Protein AF-A0A6A7BQ85-F1 (afdb_monomer)

Radius of gyration: 18.3 Å; Cα contacts (8 Å, |Δi|>4): 168; chains: 1; bounding box: 57×36×43 Å

Sequence (196 aa):
MLDIWERFRMILNQMRENGYFSFRYDAASTARSILFHIDLEPRNIMVAKVIDDVGYKIDKVIDWDRVQAVPAMMTRRPPIWLWDYTNEMWAHQTGVAIQSVRSDFDDDAGHLDPTRYDAGNGRLSPDDQQIRDHFENQLVQGLGKIYQGYDRSDYFEEAYGKGRWIHRIARFAFEGIPCNGAFTSLSTLTRNGLHL

Secondary structure (DSSP, 8-state):
-HHHHHHHHHHHHHHHHTTTT--TTTTT-SSSSEEE-TT--GGGEEEEE-TTSS-EEEEEE--GGG-EEE-GGGG----GGGT----TTTHHHH----S-TTTS-TT-TTTS-GGGGSTT---S-HHHHHHHHHHHHHHHHHHHHHSTT--HHHHHHHHTSSHHHHHHHHHHHHH---TTHHHHHHHHHHHT----

Mean predicted aligned error: 10.36 Å

Solvent-accessible surface area (backbone atoms only — not comparable to full-atom values): 11970 Å² total; per-residue (Å²): 119,70,65,61,58,52,51,51,52,49,51,54,50,52,38,52,76,72,45,60,82,65,61,95,55,80,80,59,52,95,54,86,47,38,84,35,67,77,75,78,44,74,94,29,52,41,70,38,74,41,93,90,52,102,48,72,41,83,69,47,77,56,84,68,89,70,52,42,78,35,49,66,58,71,65,39,61,73,68,47,75,78,41,66,63,79,51,82,73,50,42,78,73,71,73,53,73,76,90,36,80,78,58,66,47,87,92,35,78,54,67,38,60,75,67,73,73,44,91,84,67,73,74,58,50,78,64,30,48,52,50,46,52,52,53,50,51,54,49,36,56,57,42,33,75,71,34,86,85,46,43,66,68,57,49,42,35,28,38,68,46,54,30,29,59,49,51,50,55,49,44,46,73,75,69,45,72,51,92,64,65,40,54,51,53,50,48,47,54,62,71,66,40,88,81,119

Organism: NCBI:txid1314780

Nearest PDB structures (foldseek):
  5eqe-assembly1_B  TM=3.732E-01  e=2.507E+00  Homo sapiens
  4cg8-assembly1_A  TM=3.153E-01  e=1.995E+00  Homo sapiens
  5eqe-assembly1_A  TM=3.061E-01  e=2.976E+00  Homo sapiens
  2cko-assembly1_A  TM=3.453E-01  e=4.699E+00  Homo sapiens
  7nb2-assembly1_AAA  TM=3.553E-01  e=5.905E+00  Homo sapiens

Foldseek 3Di:
DVVLVVLLVVLVVVCVVVCLVPAPCCPQFPDNWDWADLPQDPVQWDWDDDPPDPDIDGDGGDDCPLIDTHGPLLNLADQCCQWQDDDVVVCVVPVVDPPDCQQHVNSPPLSHDLCCPPPPPPRTDPVSVVRRVVVLVVVQVVVCVRGPPRHSVSSCCSHRNSVSVVNLSVCCVSVNQDDPVNVVSSVCCSVVDPPD

Structure (mmCIF, N/CA/C/O backbone):
data_AF-A0A6A7BQ85-F1
#
_entry.id   AF-A0A6A7BQ85-F1
#
loop_
_atom_site.group_PDB
_atom_site.id
_atom_site.type_symbol
_atom_site.label_atom_id
_atom_site.label_alt_id
_atom_site.label_comp_id
_atom_site.label_asym_id
_atom_site.label_entity_id
_atom_site.label_seq_id
_atom_site.pdbx_PDB_ins_code
_atom_site.Cartn_x
_atom_site.Cartn_y
_atom_site.Cartn_z
_atom_site.occupancy
_atom_site.B_iso_or_equiv
_atom_site.auth_seq_id
_atom_site.auth_comp_id
_atom_site.auth_asym_id
_atom_site.auth_atom_id
_atom_site.pdbx_PDB_model_num
ATOM 1 N N . MET A 1 1 ? 25.277 -15.005 -16.589 1.00 50.41 1 MET A N 1
ATOM 2 C CA . MET A 1 1 ? 24.180 -15.589 -15.781 1.00 50.41 1 MET A CA 1
ATOM 3 C C . MET A 1 1 ? 24.586 -15.838 -14.325 1.00 50.41 1 MET A C 1
ATOM 5 O O . MET A 1 1 ? 23.771 -15.559 -13.464 1.00 50.41 1 MET A O 1
ATOM 9 N N . LEU A 1 2 ? 25.817 -16.289 -14.025 1.00 55.06 2 LEU A N 1
ATOM 10 C CA . LEU A 1 2 ? 26.324 -16.417 -12.640 1.00 55.06 2 LEU A CA 1
ATOM 11 C C . LEU A 1 2 ? 26.382 -15.071 -11.873 1.00 55.06 2 LEU A C 1
ATOM 13 O O . LEU A 1 2 ? 25.963 -15.013 -10.724 1.00 55.06 2 LEU A O 1
ATOM 17 N N . ASP A 1 3 ? 26.755 -13.980 -12.553 1.00 76.88 3 ASP A N 1
ATOM 18 C CA . ASP A 1 3 ? 26.887 -12.621 -11.981 1.00 76.88 3 ASP A CA 1
ATOM 19 C C . ASP A 1 3 ? 25.592 -12.070 -11.339 1.00 76.88 3 ASP A C 1
ATOM 21 O O . ASP A 1 3 ? 25.617 -11.440 -10.286 1.00 76.88 3 ASP A O 1
ATOM 25 N N . ILE A 1 4 ? 24.414 -12.347 -11.914 1.00 69.75 4 ILE A N 1
ATOM 26 C CA . ILE A 1 4 ? 23.160 -11.756 -11.412 1.00 69.75 4 ILE A CA 1
ATOM 27 C C . ILE A 1 4 ? 22.711 -12.374 -10.080 1.00 69.75 4 ILE A C 1
ATOM 29 O O . ILE A 1 4 ? 22.181 -11.680 -9.214 1.00 69.75 4 ILE A O 1
ATOM 33 N N . TRP A 1 5 ? 22.967 -13.670 -9.892 1.00 74.06 5 TRP A N 1
ATOM 34 C CA . TRP A 1 5 ? 22.649 -14.384 -8.658 1.00 74.06 5 TRP A CA 1
ATOM 35 C C . TRP A 1 5 ? 23.612 -14.023 -7.531 1.00 74.06 5 TRP A C 1
ATOM 37 O O . TRP A 1 5 ? 23.199 -13.933 -6.377 1.00 74.06 5 TRP A O 1
ATOM 47 N N . GLU A 1 6 ? 24.882 -13.787 -7.855 1.00 81.94 6 GLU A N 1
ATOM 48 C CA . GLU A 1 6 ? 25.867 -13.273 -6.902 1.00 81.94 6 GLU A CA 1
ATOM 49 C C . GLU A 1 6 ? 25.496 -11.865 -6.437 1.00 81.94 6 GLU A C 1
ATOM 51 O O . GLU A 1 6 ? 25.417 -11.632 -5.231 1.00 81.94 6 GLU A O 1
ATOM 56 N N . ARG A 1 7 ? 25.134 -10.967 -7.362 1.00 76.44 7 ARG A N 1
ATOM 57 C CA . ARG A 1 7 ? 24.627 -9.626 -7.024 1.00 76.44 7 ARG A CA 1
ATOM 58 C C . ARG A 1 7 ? 23.361 -9.675 -6.177 1.00 76.44 7 ARG A C 1
ATOM 60 O O . ARG A 1 7 ? 23.261 -8.948 -5.195 1.00 76.44 7 ARG A O 1
ATOM 67 N N . PHE A 1 8 ? 22.410 -10.547 -6.508 1.00 77.50 8 PHE A N 1
ATOM 68 C CA . PHE A 1 8 ? 21.195 -10.705 -5.709 1.00 77.50 8 PHE A CA 1
ATOM 69 C C . PHE A 1 8 ? 21.508 -11.175 -4.281 1.00 77.50 8 PHE A C 1
ATOM 71 O O . PHE A 1 8 ? 21.006 -10.599 -3.318 1.00 77.50 8 PHE A O 1
ATOM 78 N N . ARG A 1 9 ? 22.401 -12.163 -4.121 1.00 82.56 9 ARG A N 1
ATOM 79 C CA . ARG A 1 9 ? 22.870 -12.591 -2.792 1.00 82.56 9 ARG A CA 1
ATOM 80 C C . ARG A 1 9 ? 23.590 -11.471 -2.043 1.00 82.56 9 ARG A C 1
ATOM 82 O O . ARG A 1 9 ? 23.380 -11.339 -0.841 1.00 82.56 9 ARG A O 1
ATOM 89 N N . MET A 1 10 ? 24.409 -10.668 -2.724 1.00 83.69 10 MET A N 1
ATOM 90 C CA . MET A 1 10 ? 25.052 -9.499 -2.115 1.00 83.69 10 MET A CA 1
ATOM 91 C C . MET A 1 10 ? 24.016 -8.509 -1.582 1.00 83.69 10 MET A C 1
ATOM 93 O O . MET A 1 10 ? 24.129 -8.101 -0.431 1.00 83.69 10 MET A O 1
ATOM 97 N N . ILE A 1 11 ? 22.980 -8.189 -2.361 1.00 81.75 11 ILE A N 1
ATOM 98 C CA . ILE A 1 11 ? 21.907 -7.278 -1.936 1.00 81.75 11 ILE A CA 1
ATOM 99 C C . ILE A 1 11 ? 21.163 -7.838 -0.719 1.00 81.75 11 ILE A C 1
ATOM 101 O O . ILE A 1 11 ? 20.951 -7.117 0.252 1.00 81.75 11 ILE A O 1
ATOM 105 N N . LEU A 1 12 ? 20.822 -9.132 -0.722 1.00 83.75 12 LEU A N 1
ATOM 106 C CA . LEU A 1 12 ? 20.188 -9.780 0.433 1.00 83.75 12 LEU A CA 1
ATOM 107 C C . LEU A 1 12 ? 21.062 -9.704 1.693 1.00 83.75 12 LEU A C 1
ATOM 109 O O . LEU A 1 12 ? 20.555 -9.419 2.779 1.00 83.75 12 LEU A O 1
ATOM 113 N N . ASN A 1 13 ? 22.369 -9.941 1.555 1.00 86.44 13 ASN A N 1
ATOM 114 C CA . ASN A 1 13 ? 23.310 -9.840 2.669 1.00 86.44 13 ASN A CA 1
ATOM 115 C C . ASN A 1 13 ? 23.417 -8.399 3.182 1.00 86.44 13 ASN A C 1
ATOM 117 O O . ASN A 1 13 ? 23.299 -8.194 4.386 1.00 86.44 13 ASN A O 1
ATOM 121 N N . GLN A 1 14 ? 23.541 -7.412 2.289 1.00 85.25 14 GLN A N 1
ATOM 122 C CA . GLN A 1 14 ? 23.569 -5.992 2.649 1.00 85.25 14 GLN A CA 1
ATOM 123 C C . GLN A 1 14 ? 22.289 -5.572 3.373 1.00 85.25 14 GLN A C 1
ATOM 125 O O . GLN A 1 14 ? 22.354 -4.943 4.424 1.00 85.25 14 GLN A O 1
ATOM 130 N N . MET A 1 15 ? 21.118 -5.956 2.865 1.00 85.44 15 MET A N 1
ATOM 131 C CA . MET A 1 15 ? 19.842 -5.671 3.523 1.00 85.44 15 MET A CA 1
ATOM 132 C C . MET A 1 15 ? 19.780 -6.275 4.924 1.00 85.44 15 MET A C 1
ATOM 134 O O . MET A 1 15 ? 19.374 -5.601 5.870 1.00 85.44 15 MET A O 1
ATOM 138 N N . ARG A 1 16 ? 20.238 -7.519 5.085 1.00 86.25 16 ARG A N 1
ATOM 139 C CA . ARG A 1 16 ? 20.312 -8.164 6.398 1.00 86.25 16 ARG A CA 1
ATOM 140 C C . ARG A 1 16 ? 21.259 -7.431 7.347 1.00 86.25 16 ARG A C 1
ATOM 142 O O . ARG A 1 16 ? 20.874 -7.171 8.481 1.00 86.25 16 ARG A O 1
ATOM 149 N N . GLU A 1 17 ? 22.460 -7.086 6.895 1.00 87.94 17 GLU A N 1
ATOM 150 C CA . GLU A 1 17 ? 23.469 -6.373 7.696 1.00 87.94 17 GLU A CA 1
ATOM 151 C C . GLU A 1 17 ? 23.001 -4.974 8.115 1.00 87.94 17 GLU A C 1
ATOM 153 O O . GLU A 1 17 ? 23.301 -4.532 9.220 1.00 87.94 17 GLU A O 1
ATOM 158 N N . ASN A 1 18 ? 22.192 -4.314 7.284 1.00 84.81 18 ASN A N 1
ATOM 159 C CA . ASN A 1 18 ? 21.598 -3.007 7.576 1.00 84.81 18 ASN A CA 1
ATOM 160 C C . ASN A 1 18 ? 20.243 -3.099 8.311 1.00 84.81 18 ASN A C 1
ATOM 162 O O . ASN A 1 18 ? 19.536 -2.098 8.451 1.00 84.81 18 ASN A O 1
ATOM 166 N N . GLY A 1 19 ? 19.848 -4.293 8.766 1.00 84.81 19 GLY A N 1
ATOM 167 C CA . GLY A 1 19 ? 18.639 -4.492 9.566 1.00 84.81 19 GLY A CA 1
ATOM 168 C C . GLY A 1 19 ? 17.327 -4.276 8.809 1.00 84.81 19 GLY A C 1
ATOM 169 O O . GLY A 1 19 ? 16.319 -3.955 9.430 1.00 84.81 19 GLY A O 1
ATOM 170 N N . TYR A 1 20 ? 17.303 -4.446 7.483 1.00 82.38 20 TYR A N 1
ATOM 171 C CA . TYR A 1 20 ? 16.072 -4.319 6.687 1.00 82.38 20 TYR A CA 1
ATOM 172 C C . TYR A 1 20 ? 15.036 -5.390 7.022 1.00 82.38 20 TYR A C 1
ATOM 174 O O . TYR A 1 20 ? 13.863 -5.173 6.778 1.00 82.38 20 TYR A O 1
ATOM 182 N N . PHE A 1 21 ? 15.443 -6.531 7.580 1.00 81.06 21 PHE A N 1
ATOM 183 C CA . PHE A 1 21 ? 14.530 -7.604 7.988 1.00 81.06 21 PHE A CA 1
ATOM 184 C C . PHE A 1 21 ? 14.181 -7.562 9.483 1.00 81.06 21 PHE A C 1
ATOM 186 O O . PHE A 1 21 ? 13.711 -8.560 10.017 1.00 81.06 21 PHE A O 1
ATOM 193 N N . SER A 1 22 ? 14.461 -6.446 10.163 1.00 78.88 22 SER A N 1
ATOM 194 C CA . SER A 1 22 ? 14.253 -6.293 11.604 1.00 78.88 22 SER A CA 1
ATOM 195 C C . SER A 1 22 ? 13.163 -5.255 11.872 1.00 78.88 22 SER A C 1
ATOM 197 O O . SER A 1 22 ? 13.482 -4.097 12.154 1.00 78.88 22 SER A O 1
ATOM 199 N N . PHE A 1 23 ? 11.885 -5.644 11.800 1.00 72.38 23 PHE A N 1
ATOM 200 C CA . PHE A 1 23 ? 10.786 -4.751 12.187 1.00 72.38 23 PHE A CA 1
ATOM 201 C C . PHE A 1 23 ? 10.392 -4.965 13.638 1.00 72.38 23 PHE A C 1
ATOM 203 O O . PHE A 1 23 ? 10.370 -6.081 14.160 1.00 72.38 23 PHE A O 1
ATOM 210 N N . ARG A 1 24 ? 10.018 -3.864 14.293 1.00 70.06 24 ARG A N 1
ATOM 211 C CA . ARG A 1 24 ? 9.612 -3.843 15.701 1.00 70.06 24 ARG A CA 1
ATOM 212 C C . ARG A 1 24 ? 8.459 -4.809 16.000 1.00 70.06 24 ARG A C 1
ATOM 214 O O . ARG A 1 24 ? 8.391 -5.348 17.103 1.00 70.06 24 ARG A O 1
ATOM 221 N N . TYR A 1 25 ? 7.582 -5.045 15.024 1.00 67.94 25 TYR A N 1
ATOM 222 C CA . TYR A 1 25 ? 6.333 -5.789 15.198 1.00 67.94 25 TYR A CA 1
ATOM 223 C C . TYR A 1 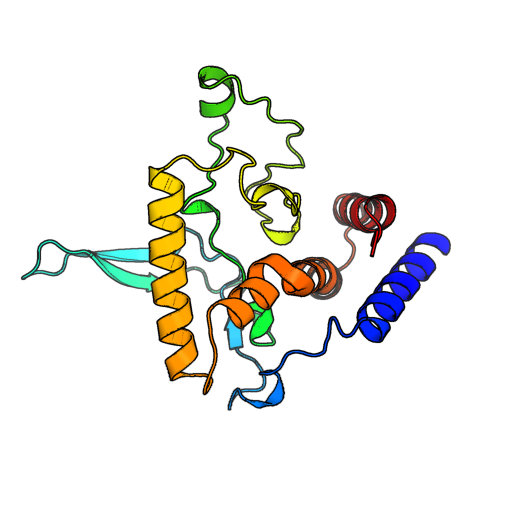25 ? 6.321 -7.190 14.581 1.00 67.94 25 TYR A C 1
ATOM 225 O O . TYR A 1 25 ? 5.280 -7.848 14.629 1.00 67.94 25 TYR A O 1
ATOM 233 N N . ASP A 1 26 ? 7.462 -7.704 14.108 1.00 60.12 26 ASP A N 1
ATOM 234 C CA . ASP A 1 26 ? 7.557 -9.068 13.555 1.00 60.12 26 ASP A CA 1
ATOM 235 C C . ASP A 1 26 ? 7.106 -10.153 14.553 1.00 60.12 26 ASP A C 1
ATOM 237 O O . ASP A 1 26 ? 6.608 -11.206 14.156 1.00 60.12 26 ASP A O 1
ATOM 241 N N . ALA A 1 27 ? 7.211 -9.879 15.860 1.00 50.31 27 ALA A N 1
ATOM 242 C CA . ALA A 1 27 ? 6.780 -10.771 16.940 1.00 50.31 27 ALA A CA 1
ATOM 243 C C . ALA A 1 27 ? 5.424 -10.403 17.583 1.00 50.31 27 ALA A C 1
ATOM 245 O O . ALA A 1 27 ? 4.943 -11.142 18.440 1.00 50.31 27 ALA A O 1
ATOM 246 N N . ALA A 1 28 ? 4.819 -9.265 17.220 1.00 51.62 28 ALA A N 1
ATOM 247 C CA . ALA A 1 28 ? 3.669 -8.693 17.933 1.00 51.62 28 ALA A CA 1
ATOM 248 C C . ALA A 1 28 ? 2.302 -9.075 17.337 1.00 51.62 28 ALA A C 1
ATOM 250 O O . ALA A 1 28 ? 1.274 -8.908 17.991 1.00 51.62 28 ALA A O 1
ATOM 251 N N . SER A 1 29 ? 2.272 -9.595 16.107 1.00 54.50 29 SER A N 1
ATOM 252 C CA . SER A 1 29 ? 1.058 -10.174 15.528 1.00 54.50 29 SER A CA 1
ATOM 253 C C . SER A 1 29 ? 0.777 -11.538 16.161 1.00 54.50 29 SER A C 1
ATOM 255 O O . SER A 1 29 ? 1.639 -12.415 16.152 1.00 54.50 29 SER A O 1
ATOM 257 N N . THR A 1 30 ? -0.445 -11.774 16.646 1.00 57.00 30 THR A N 1
ATOM 258 C CA . THR A 1 30 ? -0.869 -13.117 17.094 1.00 57.00 30 THR A CA 1
ATOM 259 C C . THR A 1 30 ? -0.870 -14.137 15.949 1.00 57.00 30 THR A C 1
ATOM 261 O O . THR A 1 30 ? -0.739 -15.338 16.187 1.00 57.00 30 THR A O 1
ATOM 264 N N . ALA A 1 31 ? -0.965 -13.669 14.700 1.00 63.22 31 ALA A N 1
ATOM 265 C CA . ALA A 1 31 ? -0.828 -14.475 13.496 1.00 63.22 31 ALA A CA 1
ATOM 266 C C . ALA A 1 31 ? 0.537 -14.234 12.835 1.00 63.22 31 ALA A C 1
ATOM 268 O O . ALA A 1 31 ? 0.869 -13.106 12.471 1.00 63.22 31 ALA A O 1
ATOM 269 N N . ARG A 1 32 ? 1.301 -15.313 12.610 1.00 69.31 32 ARG A N 1
ATOM 270 C CA . ARG A 1 32 ? 2.595 -15.283 11.893 1.00 69.31 32 ARG A CA 1
ATOM 271 C C . ARG A 1 32 ? 2.473 -14.837 10.429 1.00 69.31 32 ARG A C 1
ATOM 273 O O . ARG A 1 32 ? 3.480 -14.557 9.785 1.00 69.31 32 ARG A O 1
ATOM 280 N N . SER A 1 33 ? 1.259 -14.811 9.885 1.00 82.31 33 SER A N 1
ATOM 281 C CA . SER A 1 33 ? 0.972 -14.378 8.520 1.00 82.31 33 SER A CA 1
ATOM 282 C C . SER A 1 33 ? -0.419 -13.754 8.453 1.00 82.31 33 SER A C 1
ATOM 284 O O . SER A 1 33 ? -1.333 -14.183 9.157 1.00 82.31 33 SER A O 1
ATOM 286 N N . ILE A 1 34 ? -0.566 -12.746 7.603 1.00 85.81 34 ILE A N 1
ATOM 287 C CA . ILE A 1 34 ? -1.803 -12.038 7.299 1.00 85.81 34 ILE A CA 1
ATOM 288 C C . ILE A 1 34 ? -2.258 -12.468 5.907 1.00 85.81 34 ILE A C 1
ATOM 290 O O . ILE A 1 34 ? -1.445 -12.582 4.988 1.00 85.81 34 ILE A O 1
ATOM 294 N N . LEU A 1 35 ? -3.558 -12.714 5.762 1.00 88.56 35 LEU A N 1
ATOM 295 C CA . LEU A 1 35 ? -4.168 -12.960 4.463 1.00 88.56 35 LEU A CA 1
ATOM 296 C C . LEU A 1 35 ? -4.221 -11.638 3.686 1.00 88.56 35 LEU A C 1
ATOM 298 O O . LEU A 1 35 ? -4.854 -10.682 4.130 1.00 88.56 35 LEU A O 1
ATOM 302 N N . PHE A 1 36 ? -3.535 -11.580 2.551 1.00 86.94 36 PHE A N 1
ATOM 303 C CA . PHE A 1 36 ? -3.321 -10.367 1.776 1.00 86.94 36 PHE A CA 1
ATOM 304 C C . PHE A 1 36 ? -3.932 -10.478 0.384 1.00 86.94 36 PHE A C 1
ATOM 306 O O . PHE A 1 36 ? -3.612 -11.386 -0.386 1.00 86.94 36 PHE A O 1
ATOM 313 N N . HIS A 1 37 ? -4.801 -9.517 0.077 1.00 88.62 37 HIS A N 1
ATOM 314 C CA . HIS A 1 37 ? -5.393 -9.334 -1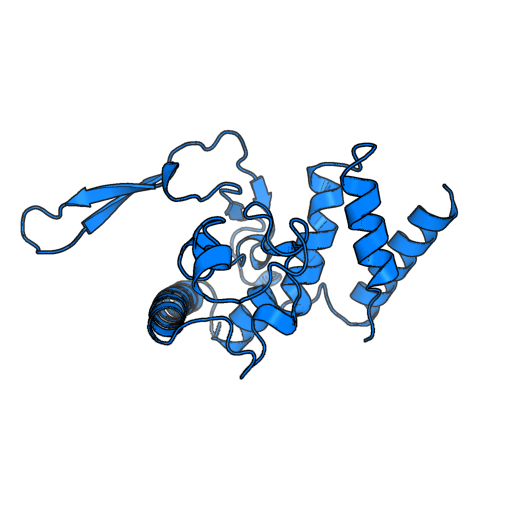.236 1.00 88.62 37 HIS A CA 1
ATOM 315 C C . HIS A 1 37 ? -4.415 -8.555 -2.121 1.00 88.62 37 HIS A C 1
ATOM 317 O O . HIS A 1 37 ? -4.355 -7.329 -2.054 1.00 88.62 37 HIS A O 1
ATOM 323 N N . ILE A 1 38 ? -3.614 -9.267 -2.916 1.00 80.81 38 ILE A N 1
ATOM 324 C CA . ILE A 1 38 ? -2.532 -8.654 -3.703 1.00 80.81 38 ILE A CA 1
ATOM 325 C C . ILE A 1 38 ? -3.039 -7.708 -4.802 1.00 80.81 38 ILE A C 1
ATOM 327 O O . ILE A 1 38 ? -2.315 -6.798 -5.186 1.00 80.81 38 ILE A O 1
ATOM 331 N N . ASP A 1 39 ? -4.279 -7.903 -5.259 1.00 80.69 39 ASP A N 1
ATOM 332 C CA . ASP A 1 39 ? -4.926 -7.119 -6.317 1.00 80.69 39 ASP A CA 1
ATOM 333 C C . ASP A 1 39 ? -6.086 -6.263 -5.771 1.00 80.69 39 ASP A C 1
ATOM 335 O O . ASP A 1 39 ? -7.232 -6.348 -6.214 1.00 80.69 39 ASP A O 1
ATOM 339 N N . LEU A 1 40 ? -5.846 -5.532 -4.675 1.00 85.06 40 LEU A N 1
ATOM 340 C CA . LEU A 1 40 ? -6.882 -4.703 -4.043 1.00 85.06 40 LEU A CA 1
ATOM 341 C C . LEU A 1 40 ? -7.089 -3.391 -4.820 1.00 85.06 40 LEU A C 1
ATOM 343 O O . LEU A 1 40 ? -6.672 -2.310 -4.396 1.00 85.06 40 LEU A O 1
ATOM 347 N N . GLU A 1 41 ? -7.737 -3.520 -5.969 1.00 82.94 41 GLU A N 1
ATOM 348 C CA . GLU A 1 41 ? -8.088 -2.440 -6.886 1.00 82.94 41 GLU A CA 1
ATOM 349 C C . GLU A 1 41 ? -9.563 -2.011 -6.766 1.00 82.94 41 GLU A C 1
ATOM 351 O O . GLU A 1 41 ? -10.385 -2.780 -6.257 1.00 82.94 41 GLU A O 1
ATOM 356 N N . PRO A 1 42 ? -9.952 -0.820 -7.277 1.00 85.50 42 PRO A N 1
ATOM 357 C CA . PRO A 1 42 ? -11.336 -0.338 -7.213 1.00 85.50 42 PRO A CA 1
ATOM 358 C C . PRO A 1 42 ? -12.365 -1.346 -7.729 1.00 85.50 42 PRO A C 1
ATOM 360 O O . PRO A 1 42 ? -13.419 -1.518 -7.122 1.00 85.50 42 PRO A O 1
ATOM 363 N N . ARG A 1 43 ? -12.045 -2.052 -8.826 1.00 88.50 43 ARG A N 1
ATOM 364 C CA . ARG A 1 43 ? -12.916 -3.075 -9.437 1.00 88.50 43 ARG A CA 1
ATOM 365 C C . ARG A 1 43 ? -13.244 -4.238 -8.492 1.00 88.50 43 ARG A C 1
ATOM 367 O O . ARG A 1 43 ? -14.271 -4.889 -8.668 1.00 88.50 43 ARG A O 1
ATOM 374 N N . ASN A 1 44 ? -12.398 -4.457 -7.486 1.00 91.75 44 ASN A N 1
ATOM 375 C CA . ASN A 1 44 ? -12.491 -5.557 -6.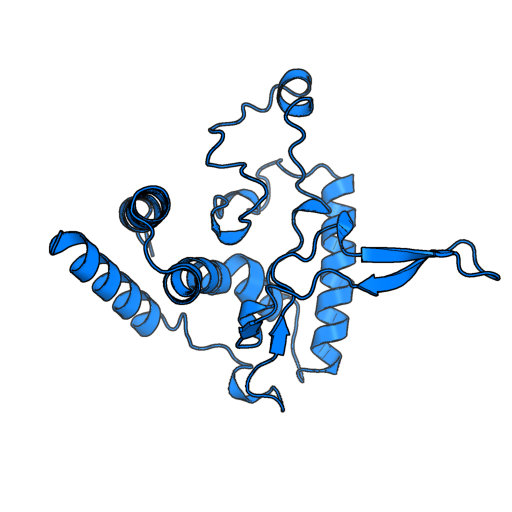534 1.00 91.75 44 ASN A CA 1
ATOM 376 C C . ASN A 1 44 ? -13.149 -5.136 -5.207 1.00 91.75 44 ASN A C 1
ATOM 378 O O . ASN A 1 44 ? -13.338 -5.971 -4.321 1.00 91.75 44 ASN A O 1
ATOM 382 N N . ILE A 1 45 ? -13.558 -3.866 -5.070 1.00 92.50 45 ILE A N 1
ATOM 383 C CA . ILE A 1 45 ? -14.204 -3.313 -3.874 1.00 92.50 45 ILE A CA 1
ATOM 384 C C . ILE A 1 45 ? -15.640 -2.897 -4.208 1.00 92.50 45 ILE A C 1
ATOM 386 O O . ILE A 1 45 ? -15.889 -1.931 -4.924 1.00 92.50 45 ILE A O 1
ATOM 390 N N . MET A 1 46 ? -16.609 -3.595 -3.624 1.00 94.50 46 MET A N 1
ATOM 391 C CA . MET A 1 46 ? -18.023 -3.247 -3.733 1.00 94.50 46 MET A CA 1
ATOM 392 C C . MET A 1 46 ? -18.400 -2.274 -2.628 1.00 94.50 46 MET A C 1
ATOM 394 O O . MET A 1 46 ? -18.105 -2.517 -1.455 1.00 94.50 46 MET A O 1
ATOM 398 N N . VAL A 1 47 ? -19.115 -1.211 -2.985 1.00 94.00 47 VAL A N 1
ATOM 399 C CA . VAL A 1 47 ? -19.636 -0.231 -2.031 1.00 94.00 47 VAL A CA 1
ATOM 400 C C . VAL A 1 47 ? -21.158 -0.260 -1.989 1.00 94.00 47 VAL A C 1
ATOM 402 O O . VAL A 1 47 ? -21.823 -0.374 -3.017 1.00 94.00 47 VAL A O 1
ATOM 405 N N . ALA A 1 48 ? -21.715 -0.133 -0.790 1.00 92.81 48 ALA A N 1
ATOM 406 C CA . ALA A 1 48 ? -23.145 0.012 -0.568 1.00 92.81 48 ALA A CA 1
ATOM 407 C C . ALA A 1 48 ? -23.443 1.390 0.018 1.00 92.81 48 ALA A C 1
ATOM 409 O O . ALA A 1 48 ? -22.720 1.885 0.889 1.00 92.81 48 ALA A O 1
ATOM 410 N N . LYS A 1 49 ? -24.543 1.994 -0.435 1.00 90.75 49 LYS A N 1
ATOM 411 C CA . LYS A 1 49 ? -25.081 3.201 0.187 1.00 90.75 49 LYS A CA 1
ATOM 412 C C . LYS A 1 49 ? -25.625 2.854 1.571 1.00 90.75 49 LYS A C 1
ATOM 414 O O . LYS A 1 49 ? -26.324 1.851 1.735 1.00 90.75 49 LYS A O 1
ATOM 419 N N . VAL A 1 50 ? -25.314 3.677 2.562 1.00 89.06 50 VAL A N 1
ATOM 420 C CA . VAL A 1 50 ? -25.895 3.543 3.898 1.00 89.06 50 VAL A CA 1
ATOM 421 C C . VAL A 1 50 ? -27.306 4.136 3.850 1.00 89.06 50 VAL A C 1
ATOM 423 O O . VAL A 1 50 ? -27.476 5.288 3.475 1.00 89.06 50 VAL A O 1
ATOM 426 N N . ILE A 1 51 ? -28.328 3.326 4.147 1.00 78.00 51 ILE A N 1
ATOM 427 C CA . ILE A 1 51 ? -29.747 3.667 3.906 1.00 78.00 51 ILE A CA 1
ATOM 428 C C . ILE A 1 51 ? -30.190 4.916 4.695 1.00 78.00 51 ILE A C 1
ATOM 430 O O . ILE A 1 51 ? -31.020 5.672 4.197 1.00 78.00 51 ILE A O 1
ATOM 434 N N . ASP A 1 52 ? -29.560 5.179 5.843 1.00 80.44 52 ASP A N 1
ATOM 435 C CA . ASP A 1 52 ? -29.904 6.275 6.759 1.00 80.44 52 ASP A CA 1
ATOM 436 C C . ASP A 1 52 ? -28.803 7.349 6.890 1.00 80.44 52 ASP A C 1
ATOM 438 O O . ASP A 1 52 ? -28.867 8.193 7.782 1.00 80.44 52 ASP A O 1
ATOM 442 N N . ASP A 1 53 ? -27.784 7.332 6.023 1.00 76.38 53 ASP A N 1
ATOM 443 C CA . ASP A 1 53 ? -26.661 8.279 6.062 1.00 76.38 53 ASP A CA 1
ATOM 444 C C . ASP A 1 53 ? -26.317 8.789 4.647 1.00 76.38 53 ASP A C 1
ATOM 446 O O . ASP A 1 53 ? -26.689 8.188 3.636 1.00 76.38 53 ASP A O 1
ATOM 450 N N . VAL A 1 54 ? -25.580 9.897 4.538 1.00 72.12 54 VAL A N 1
ATOM 451 C CA . VAL A 1 54 ? -25.098 10.430 3.239 1.00 72.12 54 VAL A CA 1
ATOM 452 C C . VAL A 1 54 ? -23.862 9.648 2.738 1.00 72.12 54 VAL A C 1
ATOM 454 O O . VAL A 1 54 ? -23.278 9.969 1.705 1.00 72.12 54 VAL A O 1
ATOM 457 N N . GLY A 1 55 ? -23.462 8.592 3.453 1.00 83.88 55 GLY A N 1
ATOM 458 C CA . GLY A 1 55 ? -22.222 7.854 3.234 1.00 83.88 55 GLY A CA 1
ATOM 459 C C . GLY A 1 55 ? -22.331 6.569 2.405 1.00 83.88 55 GLY A C 1
ATOM 460 O O . GLY A 1 55 ? -23.398 5.985 2.191 1.00 83.88 55 GLY A O 1
ATOM 461 N N . TYR A 1 56 ? -21.157 6.093 1.992 1.00 88.56 56 TYR A N 1
ATOM 462 C CA . TYR A 1 56 ? -20.940 4.771 1.411 1.00 88.56 56 TYR A CA 1
ATOM 463 C C . TYR A 1 56 ? -20.101 3.930 2.371 1.00 88.56 56 TYR A C 1
ATOM 465 O O . TYR A 1 56 ? -19.221 4.451 3.057 1.00 88.56 56 TYR A O 1
ATOM 473 N N . LYS A 1 57 ? -20.347 2.622 2.397 1.00 90.31 57 LYS A N 1
ATOM 474 C CA . LYS A 1 57 ? -19.503 1.648 3.098 1.00 90.31 57 LYS A CA 1
ATOM 475 C C . LYS A 1 57 ? -18.983 0.607 2.121 1.00 90.31 57 LYS A C 1
ATOM 477 O O . LYS A 1 57 ? -19.671 0.275 1.158 1.00 90.31 57 LYS A O 1
ATOM 482 N N . ILE A 1 58 ? -17.813 0.046 2.409 1.00 91.25 58 ILE A N 1
ATOM 483 C CA . ILE A 1 58 ? -17.366 -1.182 1.748 1.00 91.25 58 ILE A CA 1
ATOM 484 C C . ILE A 1 58 ? -18.331 -2.302 2.155 1.00 91.25 58 ILE A C 1
ATOM 486 O O . ILE A 1 58 ? -18.544 -2.544 3.343 1.00 91.25 58 ILE A O 1
ATOM 490 N N . ASP A 1 59 ? -18.942 -2.948 1.167 1.00 93.62 59 ASP A N 1
ATOM 491 C CA . ASP A 1 59 ? -19.883 -4.055 1.349 1.00 93.62 59 ASP A CA 1
ATOM 492 C C . ASP A 1 59 ? -19.192 -5.407 1.161 1.00 93.62 59 ASP A C 1
ATOM 494 O O . ASP A 1 59 ? -19.365 -6.326 1.962 1.00 93.62 59 ASP A O 1
ATOM 498 N N . LYS A 1 60 ? -18.386 -5.531 0.100 1.00 94.75 60 LYS A N 1
ATOM 499 C CA . LYS A 1 60 ? -17.683 -6.769 -0.256 1.00 94.75 60 LYS A CA 1
ATOM 500 C C . LYS A 1 60 ? -16.330 -6.456 -0.875 1.00 94.75 60 LYS A C 1
ATOM 502 O O . LYS A 1 60 ? -16.179 -5.461 -1.574 1.00 94.75 60 LYS A O 1
ATOM 507 N N . VAL A 1 61 ? -15.389 -7.367 -0.668 1.00 94.69 61 VAL A N 1
ATOM 508 C CA . VAL A 1 61 ? -14.156 -7.466 -1.453 1.00 94.69 61 VAL A CA 1
ATOM 509 C C . VAL A 1 61 ? -14.238 -8.776 -2.229 1.00 94.69 61 VAL A C 1
ATOM 511 O O . VAL A 1 61 ? -14.538 -9.814 -1.630 1.00 94.69 61 VAL A O 1
ATOM 514 N N . ILE A 1 62 ? -14.050 -8.723 -3.543 1.00 95.50 62 ILE A N 1
ATOM 515 C CA . ILE A 1 62 ? -14.111 -9.878 -4.453 1.00 95.50 62 ILE A CA 1
ATOM 516 C C . ILE A 1 62 ? -12.734 -10.146 -5.069 1.00 95.50 62 ILE A C 1
ATOM 518 O O . ILE A 1 62 ? -11.825 -9.372 -4.832 1.00 95.50 62 ILE A O 1
ATOM 522 N N . ASP A 1 63 ? -12.621 -11.207 -5.875 1.00 93.00 63 ASP A N 1
ATOM 523 C CA . ASP A 1 63 ? -11.410 -11.540 -6.648 1.00 93.00 63 ASP A CA 1
ATOM 524 C C . ASP A 1 63 ? -10.204 -12.014 -5.810 1.00 93.00 63 ASP A C 1
ATOM 526 O O . ASP A 1 63 ? -9.075 -11.546 -5.903 1.00 93.00 63 ASP A O 1
ATOM 530 N N . TRP A 1 64 ? -10.468 -13.002 -4.951 1.00 93.31 64 TRP A N 1
ATOM 531 C CA . TRP A 1 64 ? -9.493 -13.565 -4.009 1.00 93.31 64 TRP A CA 1
ATOM 532 C C . TRP A 1 64 ? -8.592 -14.668 -4.599 1.00 93.31 64 TRP A C 1
ATOM 534 O O . TRP A 1 64 ? -7.928 -15.383 -3.847 1.00 93.31 64 TRP A O 1
ATOM 544 N N . ASP A 1 65 ? -8.572 -14.867 -5.914 1.00 89.62 65 ASP A N 1
ATOM 545 C CA . ASP A 1 65 ? -7.859 -15.976 -6.567 1.00 89.62 65 ASP A CA 1
ATOM 546 C C . ASP A 1 65 ? -6.323 -15.885 -6.431 1.00 89.62 65 ASP A C 1
ATOM 548 O O . ASP A 1 65 ? -5.637 -16.910 -6.382 1.00 89.62 65 ASP A O 1
ATOM 552 N N . ARG A 1 66 ? -5.785 -14.668 -6.278 1.00 83.31 66 ARG A N 1
ATOM 553 C CA . ARG A 1 66 ? -4.354 -14.379 -6.065 1.00 83.31 66 ARG A CA 1
ATOM 554 C C . ARG A 1 66 ? -3.982 -14.085 -4.609 1.00 83.31 66 ARG A C 1
ATOM 556 O O . ARG A 1 66 ? -2.914 -13.530 -4.346 1.00 83.31 66 ARG A O 1
ATOM 563 N N . VAL A 1 67 ? -4.841 -14.427 -3.650 1.00 88.62 67 VAL A N 1
ATOM 564 C CA . VAL A 1 67 ? -4.591 -14.167 -2.226 1.00 88.62 67 VAL A CA 1
ATOM 565 C C . VAL A 1 67 ? -3.315 -14.855 -1.723 1.00 88.62 67 VAL A C 1
ATOM 567 O O . VAL A 1 67 ? -3.007 -15.987 -2.097 1.00 88.62 67 VAL A O 1
ATOM 570 N N . GLN A 1 68 ? -2.572 -14.189 -0.837 1.00 86.50 68 GLN A N 1
ATOM 571 C CA . GLN A 1 68 ? -1.348 -14.736 -0.243 1.00 86.50 68 GLN A CA 1
ATOM 572 C C . GLN A 1 68 ? -1.357 -14.645 1.282 1.00 86.50 68 GLN A C 1
ATOM 574 O O . GLN A 1 68 ? -1.889 -13.701 1.856 1.00 86.50 68 GLN A O 1
ATOM 579 N N . ALA A 1 69 ? -0.725 -15.610 1.951 1.00 88.12 69 ALA A N 1
ATOM 580 C CA . ALA A 1 69 ? -0.393 -15.498 3.368 1.00 88.12 69 ALA A CA 1
ATOM 581 C C . ALA A 1 69 ? 1.013 -14.901 3.489 1.00 88.12 69 ALA A C 1
ATOM 583 O O . ALA A 1 69 ? 1.996 -15.550 3.128 1.00 88.12 69 ALA A O 1
ATOM 584 N N . VAL A 1 70 ? 1.113 -13.666 3.976 1.00 84.56 70 VAL A N 1
ATOM 585 C CA . VAL A 1 70 ? 2.376 -12.915 4.020 1.00 84.56 70 VAL A CA 1
ATOM 586 C C . VAL A 1 70 ? 2.643 -12.346 5.413 1.00 84.56 70 VAL A C 1
ATOM 588 O O . VAL A 1 70 ? 1.704 -12.126 6.177 1.00 84.56 70 VAL A O 1
ATOM 591 N N . PRO A 1 71 ? 3.903 -12.087 5.788 1.00 82.56 71 PRO A N 1
ATOM 592 C CA . PRO A 1 71 ? 4.219 -11.313 6.987 1.00 82.56 71 PRO A CA 1
ATOM 593 C C . PRO A 1 71 ? 3.505 -9.947 7.026 1.00 82.56 71 PRO A C 1
ATOM 595 O O . PRO A 1 71 ? 3.209 -9.368 5.984 1.00 82.56 71 PRO A O 1
ATOM 598 N N . ALA A 1 72 ? 3.237 -9.400 8.214 1.00 83.81 72 ALA A N 1
ATOM 599 C CA . ALA A 1 72 ? 2.403 -8.199 8.357 1.00 83.81 72 ALA A CA 1
ATOM 600 C C . ALA A 1 72 ? 2.928 -6.982 7.571 1.00 83.81 72 ALA A C 1
ATOM 602 O O . ALA A 1 72 ? 2.136 -6.301 6.916 1.00 83.81 72 ALA A O 1
ATOM 603 N N . MET A 1 73 ? 4.245 -6.747 7.555 1.00 83.81 73 MET A N 1
ATOM 604 C CA . MET A 1 73 ? 4.847 -5.636 6.806 1.00 83.81 73 MET A CA 1
ATOM 605 C C . MET A 1 73 ? 4.632 -5.747 5.288 1.00 83.81 73 MET A C 1
ATOM 607 O O . MET A 1 73 ? 4.569 -4.738 4.591 1.00 83.81 73 MET A O 1
ATOM 611 N N . MET A 1 74 ? 4.437 -6.956 4.752 1.00 82.12 74 MET A N 1
ATOM 612 C CA . MET A 1 74 ? 4.117 -7.145 3.331 1.00 82.12 74 MET A CA 1
ATOM 613 C C . MET A 1 74 ? 2.734 -6.595 2.962 1.00 82.12 74 MET A C 1
ATOM 615 O O . MET A 1 74 ? 2.495 -6.282 1.802 1.00 82.12 74 MET A O 1
ATOM 619 N N . THR A 1 75 ? 1.839 -6.438 3.942 1.00 84.88 75 THR A N 1
ATOM 620 C CA . THR A 1 75 ? 0.501 -5.855 3.734 1.00 84.88 75 THR A CA 1
ATOM 621 C C . THR A 1 75 ? 0.492 -4.330 3.792 1.00 84.88 75 THR A C 1
ATOM 623 O O . THR A 1 75 ? -0.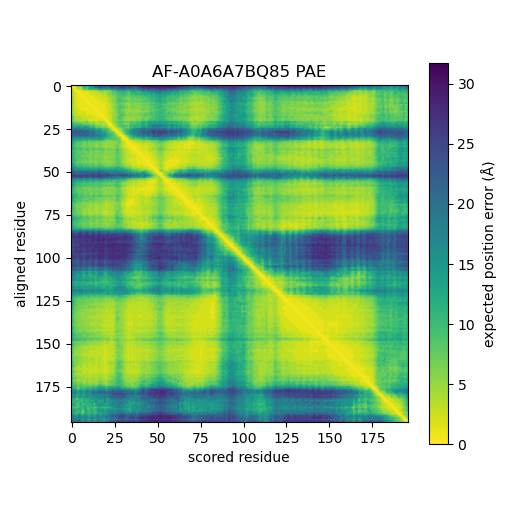527 -3.703 3.516 1.00 84.88 75 THR A O 1
ATOM 626 N N . ARG A 1 76 ? 1.620 -3.708 4.152 1.00 86.75 76 ARG A N 1
ATOM 627 C CA . ARG A 1 76 ? 1.779 -2.252 4.272 1.00 86.75 76 ARG A CA 1
ATOM 628 C C . ARG A 1 76 ? 2.170 -1.652 2.934 1.00 86.75 76 ARG A C 1
ATOM 630 O O . ARG A 1 76 ? 3.147 -0.930 2.826 1.00 86.75 76 ARG A O 1
ATOM 637 N N . ARG A 1 77 ? 1.414 -1.996 1.896 1.00 80.12 77 ARG A N 1
ATOM 638 C CA . ARG A 1 77 ? 1.570 -1.423 0.564 1.00 80.12 77 ARG A CA 1
ATOM 639 C C . ARG A 1 77 ? 0.473 -0.374 0.374 1.00 80.12 77 ARG A C 1
ATOM 641 O O . ARG A 1 77 ? -0.701 -0.742 0.435 1.00 80.12 77 ARG A O 1
ATOM 648 N N . PRO A 1 78 ? 0.817 0.907 0.181 1.00 77.12 78 PRO A N 1
ATOM 649 C CA . PRO A 1 78 ? -0.186 1.938 -0.023 1.00 77.12 78 PRO A CA 1
ATOM 650 C C . PRO A 1 78 ? -0.989 1.651 -1.306 1.00 77.12 78 PRO A C 1
ATOM 652 O O . PRO A 1 78 ? -0.379 1.337 -2.333 1.00 77.12 78 PRO A O 1
ATOM 655 N N . PRO A 1 79 ? -2.331 1.756 -1.289 1.00 79.31 79 PRO A N 1
ATOM 656 C CA . PRO A 1 79 ? -3.164 1.727 -2.494 1.00 79.31 79 PRO A CA 1
ATOM 657 C C . PRO A 1 79 ? -2.993 3.028 -3.290 1.00 79.31 79 PRO A C 1
ATOM 659 O O . PRO A 1 79 ? -3.869 3.886 -3.311 1.00 79.31 79 PRO A O 1
ATOM 662 N N . ILE A 1 80 ? -1.833 3.177 -3.931 1.00 77.75 80 ILE A N 1
ATOM 663 C CA . ILE A 1 80 ? -1.422 4.392 -4.649 1.00 77.75 80 ILE A CA 1
ATOM 664 C C . ILE A 1 80 ? -2.440 4.856 -5.695 1.00 77.75 80 ILE A C 1
ATOM 666 O O . ILE A 1 80 ? -2.560 6.052 -5.920 1.00 77.75 80 ILE A O 1
ATOM 670 N N . TRP A 1 81 ? -3.237 3.944 -6.258 1.00 76.81 81 TRP A N 1
ATOM 671 C CA . TRP A 1 81 ? -4.310 4.257 -7.202 1.00 76.81 81 TRP A CA 1
ATOM 672 C C . TRP A 1 81 ? -5.347 5.244 -6.636 1.00 76.81 81 TRP A C 1
ATOM 674 O O . TRP A 1 81 ? -6.070 5.871 -7.405 1.00 76.81 81 TRP A O 1
ATOM 684 N N . LEU A 1 82 ? -5.434 5.407 -5.308 1.00 78.31 82 LEU A N 1
ATOM 685 C CA . LEU A 1 82 ? -6.330 6.375 -4.667 1.00 78.31 82 LEU A CA 1
ATOM 686 C C . LEU A 1 82 ? -5.880 7.835 -4.826 1.00 78.31 82 LEU A C 1
ATOM 688 O O . LEU A 1 82 ? -6.731 8.718 -4.770 1.00 78.31 82 LEU A O 1
ATOM 692 N N . TRP A 1 83 ? -4.578 8.101 -4.949 1.00 80.56 83 TRP A N 1
ATOM 693 C CA . TRP A 1 83 ? -4.026 9.467 -4.871 1.00 80.56 83 TRP A CA 1
ATOM 694 C C . TRP A 1 83 ? -2.852 9.739 -5.818 1.00 80.56 83 TRP A C 1
ATOM 696 O O . TRP A 1 83 ? -2.394 10.866 -5.922 1.00 80.56 83 TRP A O 1
ATOM 706 N N . ASP A 1 84 ? -2.324 8.731 -6.499 1.00 73.94 84 ASP A N 1
ATOM 707 C CA . ASP A 1 84 ? -1.205 8.840 -7.439 1.00 73.94 84 ASP A CA 1
ATOM 708 C C . ASP A 1 84 ? -1.546 8.079 -8.727 1.00 73.94 84 ASP A C 1
ATOM 710 O O . ASP A 1 84 ? -0.793 7.229 -9.199 1.00 73.94 84 ASP A O 1
ATOM 714 N N . TYR A 1 85 ? -2.736 8.358 -9.266 1.00 63.91 85 TYR A N 1
ATOM 715 C CA . TYR A 1 85 ? -3.220 7.767 -10.508 1.00 63.91 85 TYR A CA 1
ATOM 716 C C . TYR A 1 85 ? -2.731 8.580 -11.708 1.00 63.91 85 TYR A C 1
ATOM 718 O O . TYR A 1 85 ? -3.144 9.723 -11.925 1.00 63.91 85 TYR A O 1
ATOM 726 N N . THR A 1 86 ? -1.863 7.994 -12.530 1.00 55.50 86 THR A N 1
ATOM 727 C CA . THR A 1 86 ? -1.484 8.591 -13.814 1.00 55.50 86 THR A CA 1
ATOM 728 C C . THR A 1 86 ? -2.440 8.132 -14.893 1.00 55.50 86 THR A C 1
ATOM 730 O O . THR A 1 86 ? -2.227 7.111 -15.539 1.00 55.50 86 THR A O 1
ATOM 733 N N . ASN A 1 87 ? -3.473 8.924 -15.156 1.00 51.97 87 ASN A N 1
ATOM 734 C CA . ASN A 1 87 ? -4.197 8.772 -16.408 1.00 51.97 87 ASN A CA 1
ATOM 735 C C . ASN A 1 87 ? -3.237 9.149 -17.552 1.00 51.97 87 ASN A C 1
ATOM 737 O O . ASN A 1 87 ? -2.732 10.273 -17.577 1.00 51.97 87 ASN A O 1
ATOM 741 N N . GLU A 1 88 ? -2.987 8.259 -18.517 1.00 45.78 88 GLU A N 1
ATOM 742 C CA . GLU A 1 88 ? -2.140 8.546 -19.694 1.00 45.78 88 GLU A CA 1
ATOM 743 C C . GLU A 1 88 ? -2.594 9.823 -20.441 1.00 45.78 88 GLU A C 1
ATOM 745 O O . GLU A 1 88 ? -1.787 10.526 -21.049 1.00 45.78 88 GLU A O 1
ATOM 750 N N . MET A 1 89 ? -3.879 10.189 -20.320 1.00 40.38 89 MET A N 1
ATOM 751 C CA . MET A 1 89 ? -4.448 11.442 -20.835 1.00 40.38 89 MET A CA 1
ATOM 752 C C . MET A 1 89 ? -4.053 12.707 -20.041 1.00 40.38 89 MET A C 1
ATOM 754 O O . MET A 1 89 ? -3.998 13.790 -20.626 1.00 40.38 89 MET A O 1
ATOM 758 N N . TRP A 1 90 ? -3.743 12.609 -18.742 1.00 44.28 90 TRP A N 1
ATOM 759 C CA . TRP A 1 90 ? -3.338 13.753 -17.906 1.00 44.28 90 TRP A CA 1
ATOM 760 C C . TRP A 1 90 ? -1.908 14.221 -18.179 1.00 44.28 90 TRP A C 1
ATOM 762 O O . TRP A 1 90 ? -1.646 15.424 -18.130 1.00 44.28 90 TRP A O 1
ATOM 772 N N . ALA A 1 91 ? -1.001 13.317 -18.555 1.00 47.41 91 ALA A N 1
ATOM 773 C CA . ALA A 1 91 ? 0.372 13.671 -18.924 1.00 47.41 91 ALA A CA 1
ATOM 774 C C . ALA A 1 91 ? 0.449 14.618 -20.134 1.00 47.41 91 ALA A C 1
ATOM 776 O O . ALA A 1 91 ? 1.367 15.432 -20.241 1.00 47.41 91 ALA A O 1
ATOM 777 N N . HIS A 1 92 ? -0.542 14.562 -21.028 1.00 40.97 92 HIS A N 1
ATOM 778 C CA . HIS A 1 92 ? -0.603 15.433 -22.199 1.00 40.97 92 HIS A CA 1
ATOM 779 C C . HIS A 1 92 ? -1.182 16.831 -21.891 1.00 40.97 92 HIS A C 1
ATOM 781 O O . HIS A 1 92 ? -1.005 17.749 -22.694 1.00 40.97 92 HIS A O 1
ATOM 787 N N . GLN A 1 93 ? -1.857 17.005 -20.746 1.00 41.16 93 GLN A N 1
ATOM 788 C CA . GLN A 1 93 ? -2.519 18.255 -20.340 1.00 41.16 93 GLN A CA 1
ATOM 789 C C . GLN A 1 93 ? -1.748 19.047 -19.273 1.00 41.16 93 GLN A C 1
ATOM 791 O O . GLN A 1 93 ? -1.846 20.271 -19.258 1.00 41.16 93 GLN A O 1
ATOM 796 N N . THR A 1 94 ? -0.968 18.393 -18.404 1.00 47.78 94 THR A N 1
ATOM 797 C CA . THR A 1 94 ? -0.250 19.064 -17.299 1.00 47.78 94 THR A CA 1
ATOM 798 C C . THR A 1 94 ? 1.215 19.380 -17.600 1.00 47.78 94 THR A C 1
ATOM 800 O O . THR A 1 94 ? 1.862 20.075 -16.819 1.00 47.78 94 THR A O 1
ATOM 803 N N . GLY A 1 95 ? 1.768 18.881 -18.712 1.00 46.66 95 GLY A N 1
ATOM 804 C CA . GLY A 1 95 ? 3.184 19.068 -19.054 1.00 46.66 95 GLY A CA 1
ATOM 805 C C . GLY A 1 95 ? 4.156 18.310 -18.140 1.00 46.66 95 GLY A C 1
ATOM 806 O O . GLY A 1 95 ? 5.370 18.471 -18.272 1.00 46.66 95 GLY A O 1
ATOM 807 N N . VAL A 1 96 ? 3.652 17.466 -17.233 1.00 49.91 96 VAL A N 1
ATOM 808 C CA . VAL A 1 96 ? 4.472 16.543 -16.444 1.00 49.91 96 VAL A CA 1
ATOM 809 C C . VAL A 1 96 ? 4.872 15.394 -17.362 1.00 49.91 96 VAL A C 1
ATOM 811 O O . VAL A 1 96 ? 4.069 14.517 -17.676 1.00 49.91 96 VAL A O 1
ATOM 814 N N . ALA A 1 97 ? 6.115 15.424 -17.841 1.00 45.31 97 ALA A N 1
ATOM 815 C CA . ALA A 1 97 ? 6.654 14.359 -18.671 1.00 45.31 97 ALA A CA 1
ATOM 816 C C . ALA A 1 97 ? 6.579 13.019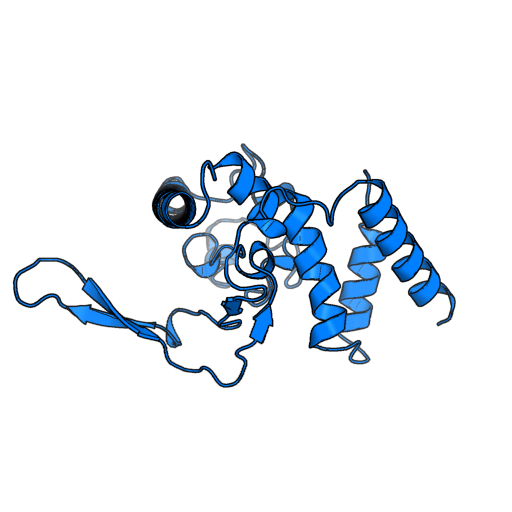 -17.921 1.00 45.31 97 ALA A C 1
ATOM 818 O O . ALA A 1 97 ? 7.178 12.873 -16.855 1.00 45.31 97 ALA A O 1
ATOM 819 N N . ILE A 1 98 ? 5.886 12.032 -18.502 1.00 47.53 98 ILE A N 1
ATOM 820 C CA . ILE A 1 98 ? 6.042 10.623 -18.122 1.00 47.53 98 ILE A CA 1
ATOM 821 C C . ILE A 1 98 ? 7.499 10.273 -18.431 1.00 47.53 98 ILE A C 1
ATOM 823 O O . ILE A 1 98 ? 7.864 10.061 -19.589 1.00 47.53 98 ILE A O 1
ATOM 827 N N . GLN A 1 99 ? 8.362 10.286 -17.412 1.00 45.38 99 GLN A N 1
ATOM 828 C CA . GLN A 1 99 ? 9.800 10.088 -17.610 1.00 45.38 99 GLN A CA 1
ATOM 829 C C . GLN A 1 99 ? 10.118 8.668 -18.101 1.00 45.38 99 GLN A C 1
ATOM 831 O O . GLN A 1 99 ? 11.131 8.473 -18.769 1.00 45.38 99 GLN A O 1
ATOM 836 N N . SER A 1 100 ? 9.233 7.689 -17.875 1.00 42.53 100 SER A N 1
ATOM 837 C CA . SER A 1 100 ? 9.137 6.470 -18.681 1.00 42.53 100 SER A CA 1
ATOM 838 C C . SER A 1 100 ? 7.848 5.701 -18.362 1.00 42.53 100 SER A C 1
ATOM 840 O O . SER A 1 100 ? 7.437 5.627 -17.214 1.00 42.53 100 SER A O 1
ATOM 842 N N . VAL A 1 101 ? 7.265 4.999 -19.335 1.00 38.62 101 VAL A N 1
ATOM 843 C CA . VAL A 1 101 ? 6.164 4.029 -19.106 1.00 38.62 101 VAL A CA 1
ATOM 844 C C . VAL A 1 101 ? 6.525 2.968 -18.040 1.00 38.62 101 VAL A C 1
ATOM 846 O O . VAL A 1 101 ? 5.657 2.335 -17.455 1.00 38.62 101 VAL A O 1
ATOM 849 N N . ARG A 1 102 ? 7.822 2.786 -17.740 1.00 40.12 102 ARG A N 1
ATOM 850 C CA . ARG A 1 102 ? 8.334 1.891 -16.689 1.00 40.12 102 ARG A CA 1
ATOM 851 C C . ARG A 1 102 ? 8.364 2.506 -15.285 1.00 40.12 102 ARG A C 1
A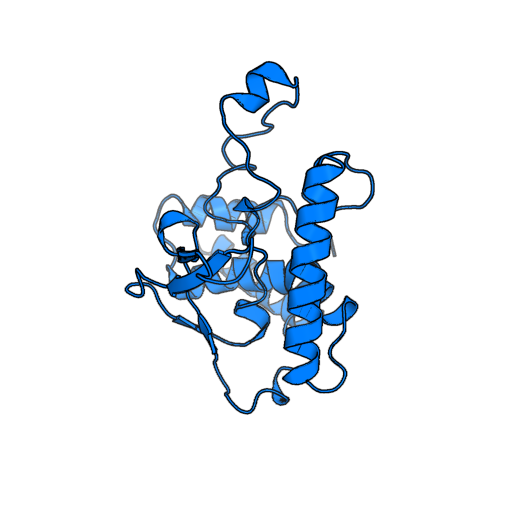TOM 853 O O . ARG A 1 102 ? 8.432 1.744 -14.329 1.00 40.12 102 ARG A O 1
ATOM 860 N N . SER A 1 103 ? 8.349 3.834 -15.151 1.00 45.41 103 SER A N 1
ATOM 861 C CA . SER A 1 103 ? 8.301 4.531 -13.856 1.00 45.41 103 SER A CA 1
ATOM 862 C C . SER A 1 103 ? 6.882 4.750 -13.345 1.00 45.41 103 SER A C 1
ATOM 864 O O . SER A 1 103 ? 6.731 5.084 -12.180 1.00 45.41 103 SER A O 1
ATOM 866 N N . ASP A 1 104 ? 5.876 4.571 -14.202 1.00 46.31 104 ASP A N 1
ATOM 867 C CA . ASP A 1 104 ? 4.468 4.913 -13.958 1.00 46.31 104 ASP A CA 1
ATOM 868 C C . ASP A 1 104 ? 3.523 3.722 -14.182 1.00 46.31 104 ASP A C 1
ATOM 870 O O . ASP A 1 104 ? 2.323 3.901 -14.351 1.00 46.31 104 ASP A O 1
ATOM 874 N N . PHE A 1 105 ? 4.054 2.496 -14.230 1.00 41.47 105 PHE A N 1
ATOM 875 C CA . PHE A 1 105 ? 3.217 1.318 -14.441 1.00 41.47 105 PHE A CA 1
ATOM 876 C C . PHE A 1 105 ? 2.427 1.000 -13.161 1.00 41.47 105 PHE A C 1
ATOM 878 O O . PHE A 1 105 ? 3.004 0.617 -12.140 1.00 41.47 105 PHE A O 1
ATOM 885 N N . ASP A 1 106 ? 1.108 1.170 -13.265 1.00 49.75 106 ASP A N 1
ATOM 886 C CA . ASP A 1 106 ? 0.073 1.159 -12.213 1.00 49.75 106 ASP A CA 1
ATOM 887 C C . ASP A 1 106 ? 0.045 -0.127 -11.356 1.00 49.75 106 ASP A C 1
ATOM 889 O O . ASP A 1 106 ? -0.403 -0.143 -10.212 1.00 49.75 106 ASP A O 1
ATOM 893 N N . ASP A 1 107 ? 0.614 -1.215 -11.876 1.00 51.50 107 ASP A N 1
ATOM 894 C CA . ASP A 1 107 ? 0.586 -2.540 -11.247 1.00 51.50 107 ASP A CA 1
ATOM 895 C C . ASP A 1 107 ? 1.620 -2.717 -10.114 1.00 51.50 107 ASP A C 1
ATOM 897 O O . ASP A 1 107 ? 1.584 -3.694 -9.351 1.00 51.50 107 ASP A O 1
ATOM 901 N N . ASP A 1 108 ? 2.590 -1.799 -9.969 1.00 56.88 108 ASP A N 1
ATOM 902 C CA . ASP A 1 108 ? 3.681 -1.996 -9.013 1.00 56.88 108 ASP A CA 1
ATOM 903 C C . ASP A 1 108 ? 4.173 -0.748 -8.268 1.00 56.88 108 ASP A C 1
ATOM 905 O O . ASP A 1 108 ? 5.257 -0.223 -8.529 1.00 56.88 108 ASP A O 1
ATOM 909 N N . ALA A 1 109 ? 3.433 -0.362 -7.218 1.00 56.72 109 ALA A N 1
ATOM 910 C CA . ALA A 1 109 ? 3.883 0.595 -6.197 1.00 56.72 109 ALA A CA 1
ATOM 911 C C . ALA A 1 109 ? 5.289 0.267 -5.653 1.00 56.72 109 ALA A C 1
ATOM 913 O O . ALA A 1 109 ? 6.036 1.160 -5.256 1.00 56.72 109 ALA A O 1
ATOM 914 N N . GLY A 1 110 ? 5.679 -1.013 -5.671 1.00 57.94 110 GLY A N 1
ATOM 915 C CA . GLY A 1 110 ? 7.007 -1.460 -5.287 1.00 57.94 110 GLY A CA 1
ATOM 916 C C . GLY A 1 110 ? 8.105 -1.041 -6.266 1.00 57.94 110 GLY A C 1
ATOM 917 O O . GLY A 1 110 ? 9.243 -0.925 -5.834 1.00 57.94 110 GLY A O 1
ATOM 918 N N . HIS A 1 111 ? 7.835 -0.779 -7.550 1.00 56.16 111 HIS A N 1
ATOM 919 C CA . HIS A 1 111 ? 8.856 -0.396 -8.554 1.00 56.16 111 HIS A CA 1
ATOM 920 C C . HIS A 1 111 ? 8.908 1.104 -8.802 1.00 56.16 111 HIS A C 1
ATOM 922 O O . HIS A 1 111 ? 9.846 1.576 -9.447 1.00 56.16 111 HIS A O 1
ATOM 928 N N . LEU A 1 112 ? 7.957 1.846 -8.239 1.00 61.44 112 LEU A N 1
ATOM 929 C CA . LEU A 1 112 ? 7.966 3.297 -8.267 1.00 61.44 112 LEU A CA 1
ATOM 930 C C . LEU A 1 112 ? 9.258 3.845 -7.654 1.00 61.44 112 LEU A C 1
ATOM 932 O O . LEU A 1 112 ? 9.808 3.297 -6.690 1.00 61.44 112 LEU A O 1
ATOM 936 N N . ASP A 1 113 ? 9.768 4.920 -8.254 1.00 63.12 113 ASP A N 1
ATOM 937 C CA . ASP A 1 113 ? 10.932 5.630 -7.736 1.00 63.12 113 ASP A CA 1
ATOM 938 C C . ASP A 1 113 ? 10.638 6.099 -6.298 1.00 63.12 113 ASP A C 1
ATOM 940 O O . ASP A 1 113 ? 9.665 6.824 -6.093 1.00 63.12 113 ASP A O 1
ATOM 944 N N . PRO A 1 114 ? 11.454 5.704 -5.304 1.00 59.59 114 PRO A N 1
ATOM 945 C CA . PRO A 1 114 ? 11.343 6.164 -3.925 1.00 59.59 114 PRO A CA 1
ATOM 946 C C . PRO A 1 114 ? 11.142 7.666 -3.741 1.00 59.59 114 PRO A C 1
ATOM 948 O O . PRO A 1 114 ? 10.400 8.083 -2.855 1.00 59.59 114 PRO A O 1
ATOM 951 N N . THR A 1 115 ? 11.789 8.464 -4.590 1.00 65.25 115 THR A N 1
ATOM 952 C CA . THR A 1 115 ? 11.792 9.927 -4.504 1.00 65.25 115 THR A CA 1
ATOM 953 C C . THR A 1 115 ? 10.442 10.544 -4.892 1.00 65.25 115 THR A C 1
ATOM 955 O O . THR A 1 115 ? 10.189 11.725 -4.649 1.00 65.25 115 THR A O 1
ATOM 958 N N . ARG A 1 116 ? 9.508 9.735 -5.422 1.00 68.50 116 ARG A N 1
ATOM 959 C CA . ARG A 1 116 ? 8.116 10.118 -5.731 1.00 68.50 116 ARG A CA 1
ATOM 960 C C . ARG A 1 116 ? 7.277 10.508 -4.532 1.00 68.50 116 ARG A C 1
ATOM 962 O O . ARG A 1 116 ? 6.245 11.149 -4.725 1.00 68.50 116 ARG A O 1
ATOM 969 N N . TYR A 1 117 ? 7.708 10.181 -3.324 1.00 67.94 117 TYR A N 1
ATOM 970 C CA . TYR A 1 117 ? 7.013 10.598 -2.109 1.00 67.94 117 TYR A CA 1
ATOM 971 C C . TYR A 1 117 ? 7.893 11.444 -1.185 1.00 67.94 117 TYR A C 1
ATOM 973 O O . TYR A 1 117 ? 7.485 11.741 -0.063 1.00 67.94 117 TYR A O 1
ATOM 981 N N . ASP A 1 118 ? 9.061 11.885 -1.668 1.00 67.19 118 ASP A N 1
ATOM 982 C CA . ASP A 1 118 ? 9.899 12.833 -0.943 1.00 67.19 118 ASP A CA 1
ATOM 983 C C . ASP A 1 118 ? 9.188 14.184 -0.801 1.00 67.19 118 ASP A C 1
ATOM 985 O O . ASP A 1 118 ? 8.485 14.665 -1.699 1.00 67.19 118 ASP A O 1
ATOM 989 N N . ALA A 1 119 ? 9.390 14.821 0.351 1.00 59.53 119 ALA A N 1
ATOM 990 C CA . ALA A 1 119 ? 8.807 16.121 0.638 1.00 59.53 119 ALA A CA 1
ATOM 991 C C . ALA A 1 119 ? 9.235 17.159 -0.417 1.00 59.53 119 ALA A C 1
ATOM 993 O O . ALA A 1 119 ? 10.422 17.374 -0.650 1.00 59.53 119 ALA A O 1
ATOM 994 N N . GLY A 1 120 ? 8.258 17.836 -1.028 1.00 63.25 120 GLY A N 1
ATOM 995 C CA . GLY A 1 120 ? 8.508 18.947 -1.952 1.00 63.25 120 GLY A CA 1
ATOM 996 C C . GLY A 1 120 ? 8.728 18.564 -3.417 1.00 63.25 120 GLY A C 1
ATOM 997 O O . GLY A 1 120 ? 8.976 19.452 -4.227 1.00 63.25 120 GLY A O 1
ATOM 998 N N . ASN A 1 121 ? 8.581 17.292 -3.798 1.00 68.44 121 ASN A N 1
ATOM 999 C CA . ASN A 1 121 ? 8.716 16.881 -5.201 1.00 68.44 121 ASN A CA 1
ATOM 1000 C C . ASN A 1 121 ? 7.571 17.353 -6.128 1.00 68.44 121 ASN A C 1
ATOM 1002 O O . ASN A 1 121 ? 7.653 17.179 -7.341 1.00 68.44 121 ASN A O 1
ATOM 1006 N N . GLY A 1 122 ? 6.499 17.924 -5.564 1.00 69.50 122 GLY A N 1
ATOM 1007 C CA . GLY A 1 122 ? 5.369 18.489 -6.305 1.00 69.50 122 GLY A CA 1
ATOM 1008 C C . GLY A 1 122 ? 4.509 17.477 -7.068 1.00 69.50 122 GLY A C 1
ATOM 1009 O O . GLY A 1 122 ? 3.699 17.896 -7.889 1.00 69.50 122 GLY A O 1
ATOM 1010 N N . ARG A 1 123 ? 4.671 16.167 -6.828 1.00 75.56 123 ARG A N 1
ATOM 1011 C CA . ARG A 1 123 ? 3.947 15.115 -7.556 1.00 75.56 123 ARG A CA 1
ATOM 1012 C C . ARG A 1 123 ? 2.454 15.101 -7.238 1.00 75.56 123 ARG A C 1
ATOM 1014 O O . ARG A 1 123 ? 1.640 15.028 -8.151 1.00 75.56 123 ARG A O 1
ATOM 1021 N N . LEU A 1 124 ? 2.114 15.142 -5.954 1.00 76.25 124 LEU A N 1
ATOM 1022 C CA . LEU A 1 124 ? 0.729 15.070 -5.497 1.00 76.25 124 LEU A CA 1
ATOM 1023 C C . LEU A 1 124 ? 0.120 16.468 -5.454 1.00 76.25 124 LEU A C 1
ATOM 1025 O O . LEU A 1 124 ? 0.708 17.375 -4.848 1.00 76.25 124 LEU A O 1
ATOM 1029 N N . SER A 1 125 ? -1.069 16.631 -6.035 1.00 81.06 125 SER A N 1
ATOM 1030 C CA . SER A 1 125 ? -1.851 17.854 -5.857 1.00 81.06 125 SER A CA 1
ATOM 1031 C C . SER A 1 125 ? -2.249 18.035 -4.380 1.00 81.06 125 SER A C 1
ATOM 1033 O O . SER A 1 125 ? -2.196 17.078 -3.601 1.00 81.06 125 SER A O 1
ATOM 1035 N N . PRO A 1 126 ? -2.662 19.239 -3.946 1.00 83.44 126 PRO A N 1
ATOM 1036 C CA . PRO A 1 126 ? -3.159 19.435 -2.583 1.00 83.44 126 PRO A CA 1
ATOM 1037 C C . PRO A 1 126 ? -4.339 18.522 -2.207 1.00 83.44 126 PRO A C 1
ATOM 1039 O O . PRO A 1 126 ? -4.477 18.162 -1.038 1.00 83.44 126 PRO A O 1
ATOM 1042 N N . ASP A 1 127 ? -5.173 18.139 -3.175 1.00 83.25 127 ASP A N 1
ATOM 1043 C CA . ASP A 1 127 ? -6.306 17.235 -2.951 1.00 83.25 127 ASP A CA 1
ATOM 1044 C C . ASP A 1 127 ? -5.828 15.784 -2.810 1.00 83.25 127 ASP A C 1
ATOM 1046 O O . ASP A 1 127 ? -6.221 15.090 -1.872 1.00 83.25 127 ASP A O 1
ATOM 1050 N N . ASP A 1 128 ? -4.891 15.351 -3.656 1.00 82.94 128 ASP A N 1
ATOM 1051 C CA . ASP A 1 128 ? -4.275 14.020 -3.562 1.00 82.94 128 ASP A CA 1
ATOM 1052 C C . ASP A 1 128 ? -3.538 13.827 -2.230 1.00 82.94 128 ASP A C 1
ATOM 1054 O O . ASP A 1 128 ? -3.617 12.768 -1.603 1.00 82.94 128 ASP A O 1
ATOM 1058 N N . GLN A 1 129 ? -2.854 14.873 -1.752 1.00 83.81 129 GLN A N 1
ATOM 1059 C CA . GLN A 1 129 ? -2.215 14.874 -0.434 1.00 83.81 129 GLN A CA 1
ATOM 1060 C C . GLN A 1 129 ? -3.246 14.687 0.684 1.00 83.81 129 GLN A C 1
ATOM 1062 O O . GLN A 1 129 ? -3.012 13.890 1.590 1.00 83.81 129 GLN A O 1
ATOM 1067 N N . GLN A 1 130 ? -4.402 15.354 0.605 1.00 87.88 130 GLN A N 1
ATOM 1068 C CA . GLN A 1 130 ? -5.477 15.187 1.588 1.00 87.88 130 GLN A CA 1
ATOM 1069 C C . GLN A 1 130 ? -6.060 13.769 1.573 1.00 87.88 130 GLN A C 1
ATOM 1071 O O . GLN A 1 130 ? -6.291 13.202 2.643 1.00 87.88 130 GLN A O 1
ATOM 1076 N N . ILE A 1 131 ? -6.270 13.179 0.391 1.00 86.62 131 ILE A N 1
ATOM 1077 C CA . ILE A 1 131 ? -6.776 11.804 0.251 1.00 86.62 131 ILE A CA 1
ATOM 1078 C C . ILE A 1 131 ? -5.788 10.812 0.867 1.00 86.62 131 ILE A C 1
ATOM 1080 O O . ILE A 1 131 ? -6.180 9.998 1.711 1.00 86.62 131 ILE A O 1
ATOM 1084 N N . ARG A 1 132 ? -4.505 10.914 0.496 1.00 87.25 132 ARG A N 1
ATOM 1085 C CA . ARG A 1 132 ? -3.429 10.095 1.064 1.00 87.25 132 ARG A CA 1
ATOM 1086 C C . ARG A 1 132 ? -3.391 10.230 2.581 1.00 87.25 132 ARG A C 1
ATOM 1088 O O . ARG A 1 132 ? -3.470 9.231 3.291 1.00 87.25 132 ARG A O 1
ATOM 1095 N N . ASP A 1 133 ? -3.299 11.457 3.086 1.00 89.44 133 ASP A N 1
ATOM 1096 C CA . ASP A 1 133 ? -3.144 11.711 4.515 1.00 89.44 133 ASP A CA 1
ATOM 1097 C C . ASP A 1 133 ? -4.355 11.194 5.302 1.00 89.44 133 ASP A C 1
ATOM 1099 O O . ASP A 1 133 ? -4.187 10.611 6.376 1.00 89.44 133 ASP A O 1
ATOM 1103 N N . HIS A 1 134 ? -5.571 11.343 4.768 1.00 91.75 134 HIS A N 1
ATOM 1104 C CA . HIS A 1 134 ? -6.777 10.785 5.375 1.00 91.75 134 HIS A CA 1
ATOM 1105 C C . HIS A 1 134 ? -6.716 9.256 5.455 1.00 91.75 134 HIS A C 1
ATOM 1107 O O . HIS A 1 134 ? -6.896 8.695 6.541 1.00 91.75 134 HIS A O 1
ATOM 1113 N N . PHE A 1 135 ? -6.433 8.585 4.336 1.00 90.69 135 PHE A N 1
ATOM 1114 C CA . PHE A 1 135 ? -6.344 7.127 4.281 1.00 90.69 135 PHE A CA 1
ATOM 1115 C C . PHE A 1 135 ? -5.277 6.592 5.243 1.00 90.69 135 PHE A C 1
ATOM 1117 O O . PHE A 1 135 ? -5.553 5.713 6.061 1.00 90.69 135 PHE A O 1
ATOM 1124 N N . GLU A 1 136 ? -4.071 7.153 5.196 1.00 91.31 136 GLU A N 1
ATOM 1125 C CA . GLU A 1 136 ? -2.954 6.717 6.033 1.00 91.31 136 GLU A CA 1
ATOM 1126 C C . GLU A 1 136 ? -3.225 6.939 7.516 1.00 91.31 136 GLU A C 1
ATOM 1128 O O . GLU A 1 136 ? -2.916 6.073 8.330 1.00 91.31 136 GLU A O 1
ATOM 1133 N N . ASN A 1 137 ? -3.840 8.066 7.885 1.00 93.88 137 ASN A N 1
ATOM 1134 C CA . ASN A 1 137 ? -4.214 8.319 9.273 1.00 93.88 137 ASN A CA 1
ATOM 1135 C C . ASN A 1 137 ? -5.215 7.275 9.783 1.00 93.88 137 ASN A C 1
ATOM 1137 O O . ASN A 1 137 ? -5.053 6.777 10.898 1.00 93.88 137 ASN A O 1
ATOM 1141 N N . GLN A 1 138 ? -6.216 6.908 8.977 1.00 93.38 138 GLN A N 1
ATOM 1142 C CA . GLN A 1 138 ? -7.168 5.852 9.337 1.00 93.38 138 GLN A CA 1
ATOM 1143 C C . GLN A 1 138 ? -6.480 4.487 9.449 1.00 93.38 138 GLN A C 1
ATOM 1145 O O . GLN A 1 138 ? -6.722 3.748 10.408 1.00 93.38 138 GLN A O 1
ATOM 1150 N N . LEU A 1 139 ? -5.582 4.169 8.514 1.00 91.44 139 LEU A N 1
ATOM 1151 C CA . LEU A 1 139 ? -4.824 2.923 8.527 1.00 91.44 139 LEU A CA 1
ATOM 1152 C C . LEU A 1 139 ? -3.936 2.826 9.773 1.00 91.44 139 LEU A C 1
ATOM 1154 O O . LEU A 1 139 ? -4.051 1.854 10.516 1.00 91.44 139 LEU A O 1
ATOM 1158 N N . VAL A 1 140 ? -3.122 3.844 10.064 1.00 92.94 140 VAL A N 1
ATOM 1159 C CA . VAL A 1 140 ? -2.257 3.896 11.257 1.00 92.94 140 VAL A CA 1
ATOM 1160 C C . VAL A 1 140 ? -3.078 3.773 12.540 1.00 92.94 140 VAL A C 1
ATOM 1162 O O . VAL A 1 140 ? -2.716 2.998 13.422 1.00 92.94 140 VAL A O 1
ATOM 1165 N N . GLN A 1 141 ? -4.218 4.464 12.645 1.00 93.69 141 GLN A N 1
ATOM 1166 C CA . GLN A 1 141 ? -5.110 4.328 13.803 1.00 93.69 141 GLN A CA 1
ATOM 1167 C C . GLN A 1 141 ? -5.671 2.909 13.948 1.00 93.69 141 GLN A C 1
ATOM 1169 O O . GLN A 1 141 ? -5.770 2.396 15.063 1.00 93.69 141 GLN A O 1
ATOM 1174 N N . GLY A 1 142 ? -6.049 2.265 12.842 1.00 90.94 142 GLY A N 1
ATOM 1175 C CA . GLY A 1 142 ? -6.478 0.867 12.837 1.00 90.94 142 GLY A CA 1
ATOM 1176 C C . GLY A 1 142 ? -5.364 -0.072 13.295 1.00 90.94 142 GLY A C 1
ATOM 1177 O O . GLY A 1 142 ? -5.595 -0.955 14.120 1.00 90.94 142 GLY A O 1
ATOM 1178 N N . LEU A 1 143 ? -4.141 0.163 12.826 1.00 89.38 143 LEU A N 1
ATOM 1179 C CA . LEU A 1 143 ? -2.966 -0.625 13.184 1.00 89.38 143 LEU A CA 1
ATOM 1180 C C . LEU A 1 143 ? -2.549 -0.442 14.634 1.00 89.38 143 LEU A C 1
ATOM 1182 O O . LEU A 1 143 ? -2.265 -1.441 15.284 1.00 89.38 143 LEU A O 1
ATOM 1186 N N . GLY A 1 144 ? -2.632 0.768 15.185 1.00 90.69 144 GLY A N 1
ATOM 1187 C CA . GLY A 1 144 ? -2.396 1.026 16.608 1.00 90.69 144 GLY A CA 1
ATOM 1188 C C . GLY A 1 144 ? -3.345 0.269 17.547 1.00 90.69 144 GLY A C 1
ATOM 1189 O O . GL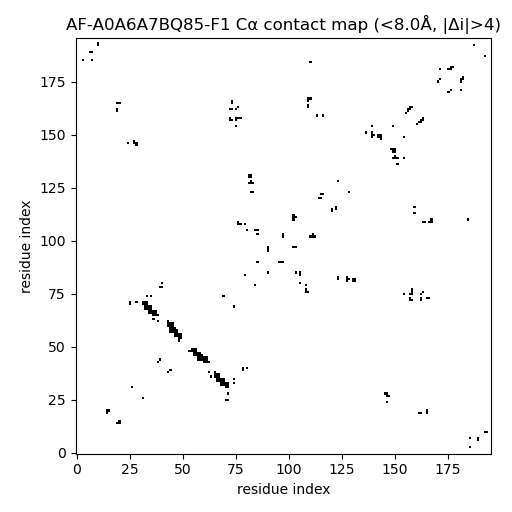Y A 1 144 ? -3.001 0.024 18.702 1.00 90.69 144 GLY A O 1
ATOM 1190 N N . LYS A 1 145 ? -4.525 -0.154 17.063 1.00 88.94 145 LYS A N 1
ATOM 1191 C CA . LYS A 1 145 ? -5.455 -1.020 17.818 1.00 88.94 145 LYS A CA 1
ATOM 1192 C C . LYS A 1 145 ? -5.046 -2.496 17.800 1.00 88.94 145 LYS A C 1
ATOM 1194 O O . LYS A 1 145 ? -5.456 -3.240 18.685 1.00 88.94 145 LYS A O 1
ATOM 1199 N N . ILE A 1 146 ? -4.284 -2.919 16.792 1.00 85.81 146 ILE A N 1
ATOM 1200 C CA . ILE A 1 146 ? -3.831 -4.307 16.603 1.00 85.81 146 ILE A CA 1
ATOM 1201 C C . ILE A 1 146 ? -2.430 -4.494 17.199 1.00 85.81 146 ILE A C 1
ATOM 1203 O O . ILE A 1 146 ? -2.158 -5.493 17.861 1.00 85.81 146 ILE A O 1
ATOM 1207 N N . TYR A 1 147 ? -1.553 -3.518 16.980 1.00 85.56 147 TYR A N 1
ATOM 1208 C CA . TYR A 1 147 ? -0.143 -3.529 17.333 1.00 85.56 147 TYR A CA 1
ATOM 1209 C C . TYR A 1 147 ? 0.119 -2.447 18.381 1.00 85.56 147 TYR A C 1
ATOM 1211 O O . TYR A 1 147 ? 0.062 -1.250 18.101 1.00 85.56 147 TYR A O 1
ATOM 1219 N N . GLN A 1 148 ? 0.393 -2.867 19.617 1.00 84.75 148 GLN A N 1
ATOM 1220 C CA . GLN A 1 148 ? 0.567 -1.941 20.733 1.00 84.75 148 GLN A CA 1
ATOM 1221 C C . GLN A 1 148 ? 1.717 -0.956 20.475 1.00 84.75 148 GLN A C 1
ATOM 1223 O O . GLN A 1 148 ? 2.871 -1.347 20.294 1.00 84.75 148 GLN A O 1
ATOM 1228 N N . GLY A 1 149 ? 1.401 0.339 20.518 1.00 86.38 149 GLY A N 1
ATOM 1229 C CA . GLY A 1 149 ? 2.377 1.411 20.327 1.00 86.38 149 GLY A CA 1
ATOM 1230 C C . GLY A 1 149 ? 2.817 1.621 18.879 1.00 86.38 149 GLY A C 1
ATOM 1231 O O . GLY A 1 149 ? 3.799 2.328 18.689 1.00 86.38 149 GLY A O 1
ATOM 1232 N N . TYR A 1 150 ? 2.132 1.001 17.910 1.00 90.56 150 TYR A N 1
ATOM 1233 C CA . TYR A 1 150 ? 2.357 1.232 16.485 1.00 90.56 150 TYR A CA 1
ATOM 1234 C C . TYR A 1 150 ? 1.947 2.651 16.114 1.00 90.56 150 TYR A C 1
ATOM 1236 O O . TYR A 1 150 ? 0.842 3.093 16.457 1.00 90.56 150 TYR A O 1
ATOM 1244 N N . ASP A 1 151 ? 2.827 3.355 15.415 1.00 91.50 151 ASP A N 1
ATOM 1245 C CA . ASP A 1 151 ? 2.633 4.752 15.063 1.00 91.50 151 ASP A CA 1
ATOM 1246 C C . ASP A 1 151 ? 2.858 5.040 13.570 1.00 91.50 151 ASP A C 1
ATOM 1248 O O . ASP A 1 151 ? 2.993 4.154 12.722 1.00 91.50 151 ASP A O 1
ATOM 1252 N N . ARG A 1 152 ? 2.825 6.331 13.228 1.00 90.94 152 ARG A N 1
ATOM 1253 C CA . ARG A 1 152 ? 3.022 6.788 11.853 1.00 90.94 152 ARG A CA 1
ATOM 1254 C C . ARG A 1 152 ? 4.440 6.496 11.358 1.00 90.94 152 ARG A C 1
ATOM 1256 O O . ARG A 1 152 ? 4.591 6.177 10.187 1.00 90.94 152 ARG A O 1
ATOM 1263 N N . SER A 1 153 ? 5.463 6.588 12.205 1.00 90.06 153 SER A N 1
ATOM 1264 C CA . SER A 1 153 ? 6.841 6.286 11.809 1.00 90.06 153 SER A CA 1
ATOM 1265 C C . SER A 1 153 ? 6.996 4.815 11.436 1.00 90.06 153 SER A C 1
ATOM 1267 O O . SER A 1 153 ? 7.662 4.517 10.446 1.00 90.06 153 SER A O 1
ATOM 1269 N N . ASP A 1 154 ? 6.357 3.913 12.183 1.00 89.31 154 ASP A N 1
ATOM 1270 C CA . ASP A 1 154 ? 6.375 2.479 11.879 1.00 89.31 154 ASP A CA 1
ATOM 1271 C C . ASP A 1 154 ? 5.750 2.199 10.504 1.00 89.31 154 ASP A C 1
ATOM 1273 O O . ASP A 1 154 ? 6.371 1.564 9.651 1.00 89.31 154 ASP A O 1
ATOM 1277 N N . TYR A 1 155 ? 4.559 2.752 10.246 1.00 89.38 155 TYR A N 1
ATOM 1278 C CA . TYR A 1 155 ? 3.904 2.634 8.940 1.00 89.38 155 TYR A CA 1
ATOM 1279 C C . TYR A 1 155 ? 4.750 3.206 7.807 1.00 89.38 155 TYR A C 1
ATOM 1281 O O . TYR A 1 155 ? 4.876 2.573 6.762 1.00 89.38 155 TYR A O 1
ATOM 1289 N N . PHE A 1 156 ? 5.348 4.384 7.997 1.00 87.38 156 PHE A N 1
ATOM 1290 C CA . PHE A 1 156 ? 6.169 5.006 6.961 1.00 87.38 156 PHE A CA 1
ATOM 1291 C C . PHE A 1 156 ? 7.404 4.167 6.634 1.00 87.38 156 PHE A C 1
ATOM 1293 O O . PHE A 1 156 ? 7.738 4.025 5.459 1.00 87.38 156 PHE A O 1
ATOM 1300 N N . GLU A 1 157 ? 8.045 3.558 7.629 1.00 85.75 157 GLU A N 1
ATOM 1301 C CA . GLU A 1 157 ? 9.190 2.677 7.400 1.00 85.75 157 GLU A CA 1
ATOM 1302 C C . GLU A 1 157 ? 8.787 1.375 6.679 1.00 85.75 157 GLU A C 1
ATOM 1304 O O . GLU A 1 157 ? 9.508 0.899 5.795 1.00 85.75 157 GLU A O 1
ATOM 1309 N N . GLU A 1 158 ? 7.617 0.818 7.004 1.00 87.25 158 GLU A N 1
ATOM 1310 C CA . GLU A 1 158 ? 7.065 -0.393 6.379 1.00 87.25 158 GLU A CA 1
ATOM 1311 C C . GLU A 1 158 ? 6.510 -0.150 4.961 1.00 87.25 158 GLU A C 1
ATOM 1313 O O . GLU A 1 158 ? 6.625 -1.023 4.102 1.00 87.25 158 GLU A O 1
ATOM 1318 N N . ALA A 1 159 ? 5.933 1.022 4.690 1.00 83.75 159 ALA A N 1
ATOM 1319 C CA . ALA A 1 159 ? 5.284 1.341 3.417 1.00 83.75 159 ALA A CA 1
ATOM 1320 C C . ALA A 1 159 ? 6.199 2.058 2.419 1.00 83.75 159 ALA A C 1
ATOM 1322 O O . ALA A 1 159 ? 6.212 1.725 1.234 1.00 83.75 159 ALA A O 1
ATOM 1323 N N . TYR A 1 160 ? 6.985 3.022 2.896 1.00 80.44 160 TYR A N 1
ATOM 1324 C CA . TYR A 1 160 ? 7.774 3.926 2.054 1.00 80.44 160 TYR A CA 1
ATOM 1325 C C . TYR A 1 160 ? 9.275 3.864 2.327 1.00 80.44 160 TYR A C 1
ATOM 1327 O O . TYR A 1 160 ? 10.057 4.236 1.456 1.00 80.44 160 TYR A O 1
ATOM 1335 N N . GLY A 1 161 ? 9.693 3.407 3.507 1.00 81.69 161 GLY A N 1
ATOM 1336 C CA . GLY A 1 161 ? 11.091 3.282 3.908 1.00 81.69 161 GLY A CA 1
ATOM 1337 C C . GLY A 1 161 ? 11.698 1.950 3.479 1.00 81.69 161 GLY A C 1
ATOM 1338 O O . GLY A 1 161 ? 11.772 1.626 2.292 1.00 81.69 161 GLY A O 1
ATOM 1339 N N . LYS A 1 162 ? 12.162 1.157 4.446 1.00 81.56 162 LYS A N 1
ATOM 1340 C CA . LYS A 1 162 ? 12.796 -0.149 4.190 1.00 81.56 162 LYS A CA 1
ATOM 1341 C C . LYS A 1 162 ? 11.840 -1.190 3.616 1.00 81.56 162 LYS A C 1
ATOM 1343 O O . LYS A 1 162 ? 12.275 -2.012 2.805 1.00 81.56 162 LYS A O 1
ATOM 1348 N N . GLY A 1 163 ? 10.559 -1.163 3.984 1.00 82.50 163 GLY A N 1
ATOM 1349 C CA . GLY A 1 163 ? 9.606 -2.193 3.565 1.00 82.50 163 GLY A CA 1
ATOM 1350 C C . GLY A 1 163 ? 9.400 -2.263 2.049 1.00 82.50 163 GLY A C 1
ATOM 1351 O O . GLY A 1 163 ? 9.306 -3.365 1.508 1.00 82.50 163 GLY A O 1
ATOM 1352 N N . ARG A 1 164 ? 9.535 -1.140 1.327 1.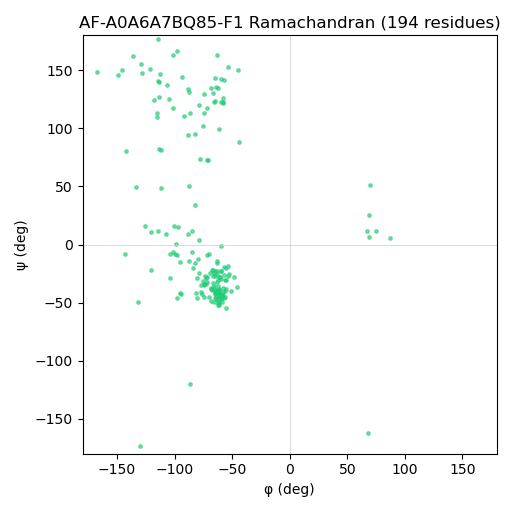00 79.69 164 ARG A N 1
ATOM 1353 C CA . ARG A 1 164 ? 9.508 -1.119 -0.150 1.00 79.69 164 ARG A CA 1
ATOM 1354 C C . ARG A 1 164 ? 10.538 -2.064 -0.776 1.00 79.69 164 ARG A C 1
ATOM 1356 O O . ARG A 1 164 ? 10.276 -2.714 -1.785 1.00 79.69 164 ARG A O 1
ATOM 1363 N N . TRP A 1 165 ? 11.729 -2.161 -0.180 1.00 78.12 165 TRP A N 1
ATOM 1364 C CA . TRP A 1 165 ? 12.804 -3.018 -0.680 1.00 78.12 165 TRP A CA 1
ATOM 1365 C C . TRP A 1 165 ? 12.493 -4.492 -0.450 1.00 78.12 165 TRP A C 1
ATOM 1367 O O . TRP A 1 165 ? 12.837 -5.339 -1.273 1.00 78.12 165 TRP A O 1
ATOM 1377 N N . ILE A 1 166 ? 11.790 -4.794 0.636 1.00 81.69 166 ILE A N 1
ATOM 1378 C CA . ILE A 1 166 ? 11.322 -6.143 0.937 1.00 81.69 166 ILE A CA 1
ATOM 1379 C C . ILE A 1 166 ? 10.226 -6.535 -0.040 1.00 81.69 166 ILE A C 1
ATOM 1381 O O . ILE A 1 166 ? 10.316 -7.619 -0.607 1.00 81.69 166 ILE A O 1
ATOM 1385 N N . HIS A 1 167 ? 9.258 -5.653 -0.316 1.00 80.06 167 HIS A N 1
ATOM 1386 C CA . HIS A 1 167 ? 8.224 -5.904 -1.326 1.00 80.06 167 HIS A CA 1
ATOM 1387 C C . HIS A 1 167 ? 8.849 -6.207 -2.697 1.00 80.06 167 HIS A C 1
ATOM 1389 O O . HIS A 1 167 ? 8.485 -7.201 -3.329 1.00 80.06 167 HIS A O 1
ATOM 1395 N N . ARG A 1 168 ? 9.856 -5.421 -3.117 1.00 77.88 168 ARG A N 1
ATOM 1396 C CA . ARG A 1 168 ? 10.609 -5.640 -4.371 1.00 77.88 168 ARG A CA 1
ATOM 1397 C C . ARG A 1 168 ? 11.251 -7.022 -4.436 1.00 77.88 168 ARG A C 1
ATOM 1399 O O . ARG A 1 168 ? 11.181 -7.687 -5.466 1.00 77.88 168 ARG A O 1
ATOM 1406 N N . ILE A 1 169 ? 11.901 -7.446 -3.356 1.00 77.75 169 ILE A N 1
ATOM 1407 C CA . ILE A 1 169 ? 12.626 -8.720 -3.322 1.00 77.75 169 ILE A CA 1
ATOM 1408 C C . ILE A 1 169 ? 11.678 -9.909 -3.181 1.00 77.75 169 ILE A C 1
ATOM 1410 O O . ILE A 1 169 ? 11.868 -10.922 -3.854 1.00 77.75 169 ILE A O 1
ATOM 1414 N N . ALA A 1 170 ? 10.649 -9.792 -2.344 1.00 78.25 170 ALA A N 1
ATOM 1415 C CA . ALA A 1 170 ? 9.653 -10.834 -2.121 1.00 78.25 170 ALA A CA 1
ATOM 1416 C C . ALA A 1 170 ? 8.915 -11.209 -3.413 1.00 78.25 170 ALA A C 1
ATOM 1418 O O . ALA A 1 170 ? 8.565 -12.371 -3.603 1.00 78.25 170 ALA A O 1
ATOM 1419 N N . ARG A 1 171 ? 8.769 -10.269 -4.354 1.00 73.81 171 ARG A N 1
ATOM 1420 C CA . ARG A 1 171 ? 8.213 -10.545 -5.683 1.00 73.81 171 ARG A CA 1
ATOM 1421 C C . ARG A 1 171 ? 8.968 -11.650 -6.428 1.00 73.81 171 ARG A C 1
ATOM 1423 O O . ARG A 1 171 ? 8.331 -12.517 -7.015 1.00 73.81 171 ARG A O 1
ATOM 1430 N N . PHE A 1 172 ? 10.301 -11.693 -6.343 1.00 72.75 172 PHE A N 1
ATOM 1431 C CA . PHE A 1 172 ? 11.082 -12.785 -6.946 1.00 72.75 172 PHE A CA 1
ATOM 1432 C C . PHE A 1 172 ? 10.790 -14.144 -6.298 1.00 72.75 172 PHE A C 1
ATOM 1434 O O . PHE A 1 172 ? 10.925 -15.172 -6.957 1.00 72.75 172 PHE A O 1
ATOM 1441 N N . ALA A 1 173 ? 10.383 -14.159 -5.025 1.00 73.25 173 ALA A N 1
ATOM 1442 C CA . ALA A 1 173 ? 9.955 -15.376 -4.346 1.00 73.25 173 ALA A CA 1
ATOM 1443 C C . ALA A 1 173 ? 8.529 -15.799 -4.748 1.00 73.25 173 ALA A C 1
ATOM 1445 O O . ALA A 1 173 ? 8.273 -16.995 -4.852 1.00 73.25 173 ALA A O 1
ATOM 1446 N N . PHE A 1 174 ? 7.620 -14.849 -5.003 1.00 69.69 174 PHE A N 1
ATOM 1447 C CA . PHE A 1 174 ? 6.229 -15.141 -5.380 1.00 69.69 174 PHE A CA 1
ATOM 1448 C C . PHE A 1 174 ? 6.038 -15.473 -6.860 1.00 69.69 174 PHE A C 1
ATOM 1450 O O . PHE A 1 174 ? 5.281 -16.378 -7.196 1.00 69.69 174 PHE A O 1
ATOM 1457 N N . GLU A 1 175 ? 6.703 -14.738 -7.746 1.00 68.31 175 GLU A N 1
ATOM 1458 C CA . GLU A 1 175 ? 6.493 -14.817 -9.198 1.00 68.31 175 GLU A CA 1
ATOM 1459 C C . GLU A 1 175 ? 7.613 -15.584 -9.915 1.00 68.31 175 GLU A C 1
ATOM 1461 O O . GLU A 1 175 ? 7.521 -15.866 -11.111 1.00 68.31 175 GLU A O 1
ATOM 1466 N N . GLY A 1 176 ? 8.686 -15.929 -9.197 1.00 64.50 176 GLY A N 1
ATOM 1467 C CA . GLY A 1 176 ? 9.917 -16.438 -9.790 1.00 64.50 176 GLY A CA 1
ATOM 1468 C C . GLY A 1 176 ? 10.646 -15.367 -10.611 1.00 64.50 176 GLY A C 1
ATOM 1469 O O . GLY A 1 176 ? 10.405 -14.168 -10.481 1.00 64.50 176 GLY A O 1
ATOM 1470 N N . ILE A 1 177 ? 11.564 -15.799 -11.482 1.00 62.53 177 ILE A N 1
ATOM 1471 C CA . ILE A 1 177 ? 12.222 -14.922 -12.465 1.00 62.53 177 ILE A CA 1
ATOM 1472 C C . ILE A 1 177 ? 11.753 -15.317 -13.871 1.00 62.53 177 ILE A C 1
ATOM 1474 O O . ILE A 1 177 ? 12.455 -16.058 -14.565 1.00 62.53 177 ILE A O 1
ATOM 1478 N N . PRO A 1 178 ? 10.570 -14.867 -14.327 1.00 52.88 178 PRO A N 1
ATOM 1479 C CA . PRO A 1 178 ? 10.172 -15.053 -15.714 1.00 52.88 178 PRO A CA 1
ATOM 1480 C C . PRO A 1 178 ? 11.119 -14.289 -16.651 1.00 52.88 178 PRO A C 1
ATOM 1482 O O . PRO A 1 178 ? 11.493 -13.137 -16.416 1.00 52.88 178 PRO A O 1
ATOM 1485 N N . CYS A 1 179 ? 11.509 -14.964 -17.730 1.00 46.09 179 CYS A N 1
ATOM 1486 C CA . CYS A 1 179 ? 12.688 -14.711 -18.562 1.00 46.09 179 CYS A CA 1
ATOM 1487 C C . CYS A 1 179 ? 12.817 -13.337 -19.254 1.00 46.09 179 CYS A C 1
ATOM 1489 O O . CYS A 1 179 ? 13.859 -13.101 -19.851 1.00 46.09 179 CYS A O 1
ATOM 1491 N N . ASN A 1 180 ? 11.868 -12.400 -19.125 1.00 51.81 180 ASN A N 1
ATOM 1492 C CA . ASN A 1 180 ? 11.956 -11.078 -19.774 1.00 51.81 180 ASN A CA 1
ATOM 1493 C C . ASN A 1 180 ? 11.665 -9.889 -18.831 1.00 51.81 180 ASN A C 1
ATOM 1495 O O . ASN A 1 180 ? 12.462 -8.951 -18.748 1.00 51.81 180 ASN A O 1
ATOM 1499 N N . GLY A 1 181 ? 10.559 -9.923 -18.077 1.00 49.88 181 GLY A N 1
ATOM 1500 C CA . GLY A 1 181 ? 10.183 -8.841 -17.151 1.00 49.88 181 GLY A CA 1
ATOM 1501 C C . GLY A 1 181 ? 11.039 -8.811 -15.882 1.00 49.88 181 GLY A C 1
ATOM 1502 O O . GLY A 1 181 ? 11.575 -7.768 -15.512 1.00 49.88 181 GLY A O 1
ATOM 1503 N N . ALA A 1 182 ? 11.273 -9.977 -15.274 1.00 52.00 182 ALA A N 1
ATOM 1504 C CA . ALA A 1 182 ? 12.014 -10.077 -14.021 1.00 52.00 182 ALA A CA 1
ATOM 1505 C C . ALA A 1 182 ? 13.517 -9.810 -14.182 1.00 52.00 182 ALA A C 1
ATOM 1507 O O . ALA A 1 182 ? 14.137 -9.295 -13.258 1.00 52.00 182 ALA A O 1
ATOM 1508 N N . PHE A 1 183 ? 14.104 -10.067 -15.358 1.00 53.06 183 PHE A N 1
ATOM 1509 C CA . PHE A 1 183 ? 15.472 -9.625 -15.658 1.00 53.06 183 PHE A CA 1
ATOM 1510 C C . PHE A 1 183 ? 15.579 -8.106 -15.720 1.00 53.06 183 PHE A C 1
ATOM 1512 O O . PHE A 1 183 ? 16.566 -7.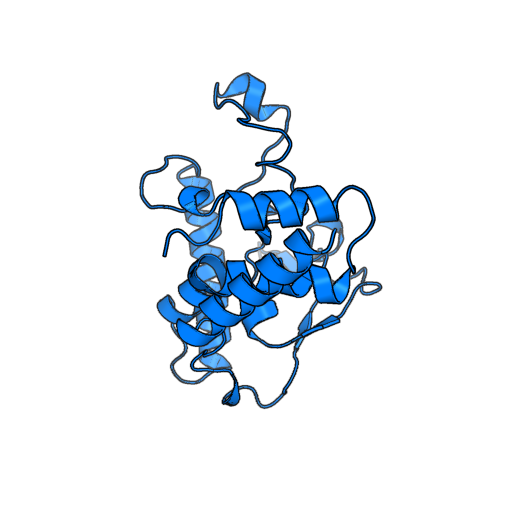554 -15.245 1.00 53.06 183 PHE A O 1
ATOM 1519 N N . THR A 1 184 ? 14.563 -7.424 -16.254 1.00 55.31 184 THR A N 1
ATOM 1520 C CA . THR A 1 184 ? 14.524 -5.960 -16.257 1.00 55.31 184 THR A CA 1
ATOM 1521 C C . THR A 1 184 ? 14.420 -5.447 -14.824 1.00 55.31 184 THR A C 1
ATOM 1523 O O . THR A 1 184 ? 15.260 -4.650 -14.421 1.00 55.31 184 THR A O 1
ATOM 1526 N N . SER A 1 185 ? 13.496 -5.973 -14.018 1.00 56.84 185 SER A N 1
ATOM 1527 C CA . SER A 1 185 ? 13.345 -5.604 -12.604 1.00 56.84 185 SER A CA 1
ATOM 1528 C C . SER A 1 185 ? 14.586 -5.901 -11.760 1.00 56.84 185 SER A C 1
ATOM 1530 O O . SER A 1 185 ? 15.019 -5.051 -10.987 1.00 56.84 185 SER A O 1
ATOM 1532 N N . LEU A 1 186 ? 15.209 -7.068 -11.940 1.00 58.06 186 LEU A N 1
ATOM 1533 C CA . LEU A 1 186 ? 16.449 -7.435 -11.257 1.00 58.06 186 LEU A CA 1
ATOM 1534 C C . LEU A 1 186 ? 17.614 -6.564 -11.735 1.00 58.06 186 LEU A C 1
ATOM 1536 O O . LEU A 1 186 ? 18.406 -6.104 -10.921 1.00 58.06 186 LEU A O 1
ATOM 1540 N N . SER A 1 187 ? 17.681 -6.247 -13.031 1.00 57.97 187 SER A N 1
ATOM 1541 C CA . SER A 1 187 ? 18.676 -5.312 -13.562 1.00 57.97 187 SER A CA 1
ATOM 1542 C C . SER A 1 187 ? 18.493 -3.905 -12.994 1.00 57.97 187 SER A C 1
ATOM 1544 O O . SER A 1 187 ? 19.481 -3.302 -12.593 1.00 57.97 187 SER A O 1
ATOM 1546 N N . THR A 1 188 ? 17.258 -3.411 -12.860 1.00 58.19 188 THR A N 1
ATOM 1547 C CA . THR A 1 188 ? 16.939 -2.126 -12.222 1.00 58.19 188 THR A CA 1
ATOM 1548 C C . THR A 1 188 ? 17.320 -2.145 -10.749 1.00 58.19 188 THR A C 1
ATOM 1550 O O . THR A 1 188 ? 17.974 -1.220 -10.291 1.00 58.19 188 THR A O 1
ATOM 1553 N N . LEU A 1 189 ? 17.007 -3.219 -10.023 1.00 58.94 189 LEU A N 1
ATOM 1554 C CA . LEU A 1 189 ? 17.387 -3.391 -8.619 1.00 58.94 189 LEU A CA 1
ATOM 1555 C C . LEU A 1 189 ? 18.917 -3.427 -8.436 1.00 58.94 189 LEU A C 1
ATOM 1557 O O . LEU A 1 189 ? 19.432 -2.885 -7.467 1.00 58.94 189 LEU A O 1
ATOM 1561 N N . THR A 1 190 ? 19.653 -4.015 -9.386 1.00 57.06 190 THR A N 1
ATOM 1562 C CA . THR A 1 190 ? 21.129 -4.028 -9.369 1.00 57.06 190 THR A CA 1
ATOM 1563 C C . THR A 1 190 ? 21.779 -2.735 -9.880 1.00 57.06 190 THR A C 1
ATOM 1565 O O . THR A 1 190 ? 22.890 -2.428 -9.458 1.00 57.06 190 THR A O 1
ATOM 1568 N N . ARG A 1 191 ? 21.131 -1.989 -10.790 1.00 54.53 191 ARG A N 1
ATOM 1569 C CA . ARG A 1 191 ? 21.614 -0.703 -11.338 1.00 54.53 191 ARG A CA 1
ATOM 1570 C C . ARG A 1 191 ? 21.341 0.448 -10.385 1.00 54.53 191 ARG A C 1
ATOM 1572 O O . ARG A 1 191 ? 22.247 1.216 -10.103 1.00 54.53 191 ARG A O 1
ATOM 1579 N N . ASN A 1 192 ? 20.127 0.502 -9.848 1.00 51.53 192 ASN A N 1
ATOM 1580 C CA . ASN A 1 192 ? 19.731 1.385 -8.756 1.00 51.53 192 ASN A CA 1
ATOM 1581 C C . ASN A 1 192 ? 20.137 0.760 -7.422 1.00 51.53 192 ASN A C 1
ATOM 1583 O O . ASN A 1 192 ? 19.379 0.859 -6.456 1.00 51.53 192 ASN A O 1
ATOM 1587 N N . GLY A 1 193 ? 21.266 0.034 -7.408 1.00 43.94 193 GLY A N 1
ATOM 1588 C CA . GLY A 1 193 ? 21.771 -0.646 -6.229 1.00 43.94 193 GLY A CA 1
ATOM 1589 C C . GLY A 1 193 ? 21.689 0.283 -5.030 1.00 43.94 193 GLY A C 1
ATOM 1590 O O . GLY A 1 193 ? 21.738 1.499 -5.193 1.00 43.94 193 GLY A O 1
ATOM 1591 N N . LEU A 1 194 ? 21.520 -0.311 -3.851 1.00 46.09 194 LEU A N 1
ATOM 1592 C CA . LEU A 1 194 ? 21.576 0.360 -2.561 1.00 46.09 194 LEU A CA 1
ATOM 1593 C C . LEU A 1 194 ? 22.775 1.329 -2.520 1.00 46.09 194 LEU A C 1
ATOM 1595 O O . LEU A 1 194 ? 23.871 0.965 -2.100 1.00 46.09 194 LEU A O 1
ATOM 1599 N N . HIS A 1 195 ? 22.568 2.570 -2.958 1.00 41.56 195 HIS A N 1
ATOM 1600 C CA . HIS A 1 195 ? 23.289 3.728 -2.471 1.00 41.56 195 HIS A CA 1
ATOM 1601 C C . HIS A 1 195 ? 22.752 3.919 -1.050 1.00 41.56 195 HIS A C 1
ATOM 1603 O O . HIS A 1 195 ? 21.855 4.726 -0.825 1.00 41.56 195 HIS A O 1
ATOM 1609 N N . LEU A 1 196 ? 23.175 3.022 -0.151 1.00 37.75 196 LEU A N 1
ATOM 1610 C CA . LEU A 1 196 ? 23.042 3.191 1.292 1.00 37.75 196 LEU A CA 1
ATOM 1611 C C . LEU A 1 196 ? 23.787 4.458 1.706 1.00 37.75 196 LEU A C 1
ATOM 1613 O O . LEU A 1 196 ? 24.903 4.668 1.172 1.00 37.75 196 LEU A O 1
#

pLDDT: mean 73.54, std 16.32, range [37.75, 95.5]